Protein AF-A0AAD9KQ36-F1 (afdb_monomer)

Radius of gyration: 31.96 Å; Cα contacts (8 Å, |Δi|>4): 58; chains: 1; bounding box: 44×62×115 Å

Secondary structure (DSSP, 8-state):
-HHHHHH-STT-HHHHHHH-HHHHHHHTGGG--HHHHHHHS--S---HHHHHHHHHHHHHHHHHHHHHHHHHHHHHHHHGGG------------------------HHHHHHHHHHHHHHHHHHHHTT--TTS-HHHHHT-TTSS-HHHHHHHHHHHHHHHHHHHT-PPPPP--------

Sequence (180 aa):
MKKLVEGGDYFSDETMKHRDPLLYEQMVGQYLTEDEVAASIDKSDLTFSSILMSHIQMQYDNVLYNRQRDIEEGQMEESEDDDSDLDEDFGVAGRKPQTTEKEDLSEAERLMLRDEFLETMKLRFINGEDRDFNYSDVDNSVEYDPLDIRGHDEEEKYFDEDDTESTEPEPPCADVQMQD

Structure (mmCIF, N/CA/C/O backbone):
data_AF-A0AAD9KQ36-F1
#
_entry.id   AF-A0AAD9KQ36-F1
#
loop_
_atom_site.group_PDB
_atom_site.id
_atom_site.type_symbol
_atom_site.label_atom_id
_atom_site.label_alt_id
_atom_site.label_comp_id
_atom_site.label_asym_id
_atom_site.label_entity_id
_atom_site.label_seq_id
_atom_site.pdbx_PDB_ins_code
_atom_site.Cartn_x
_atom_site.Cartn_y
_atom_site.Cartn_z
_atom_site.occupancy
_atom_site.B_iso_or_equiv
_atom_site.auth_seq_id
_atom_site.auth_comp_id
_atom_site.auth_asym_id
_atom_site.auth_atom_id
_atom_site.pdbx_PDB_model_num
ATOM 1 N N . MET A 1 1 ? 7.534 -3.844 -11.689 1.00 85.38 1 MET A N 1
ATOM 2 C CA . MET A 1 1 ? 6.153 -3.955 -11.154 1.00 85.38 1 MET A CA 1
ATOM 3 C C . MET A 1 1 ? 5.457 -5.276 -11.497 1.00 85.38 1 MET A C 1
ATOM 5 O O . MET A 1 1 ? 5.110 -5.981 -10.566 1.00 85.38 1 MET A O 1
ATOM 9 N N . LYS A 1 2 ? 5.261 -5.654 -12.776 1.00 85.25 2 LYS A N 1
ATOM 10 C CA . LYS A 1 2 ? 4.474 -6.859 -13.155 1.00 85.25 2 LYS A CA 1
ATOM 11 C C . LYS A 1 2 ? 4.906 -8.147 -12.437 1.00 85.25 2 LYS A C 1
ATOM 13 O O . LYS A 1 2 ? 4.071 -8.797 -11.826 1.00 85.25 2 LYS A O 1
ATOM 18 N N . LYS A 1 3 ? 6.215 -8.422 -12.388 1.00 86.69 3 LYS A N 1
ATOM 19 C CA . LYS A 1 3 ? 6.782 -9.561 -11.640 1.00 86.69 3 LYS A CA 1
ATOM 20 C C . LYS A 1 3 ? 6.416 -9.563 -10.143 1.00 86.69 3 LYS A C 1
ATOM 22 O O . LYS A 1 3 ? 6.214 -10.622 -9.568 1.00 86.69 3 LYS A O 1
ATOM 27 N N . LEU A 1 4 ? 6.312 -8.387 -9.515 1.00 87.94 4 LEU A N 1
ATOM 28 C CA . LEU A 1 4 ? 5.932 -8.257 -8.100 1.00 87.94 4 LEU A CA 1
ATOM 29 C C . LEU A 1 4 ? 4.431 -8.491 -7.887 1.00 87.94 4 LEU A C 1
ATOM 31 O O . LEU A 1 4 ? 4.040 -9.037 -6.862 1.00 87.94 4 LEU A O 1
ATOM 35 N N . VAL A 1 5 ? 3.598 -8.104 -8.859 1.00 87.56 5 VAL A N 1
ATOM 36 C CA . VAL A 1 5 ? 2.155 -8.389 -8.839 1.00 87.56 5 VAL A CA 1
ATOM 37 C C . VAL A 1 5 ? 1.901 -9.884 -9.037 1.00 87.56 5 VAL A C 1
ATOM 39 O O . VAL A 1 5 ? 1.094 -10.460 -8.319 1.00 87.56 5 VAL A O 1
ATOM 42 N N . GLU A 1 6 ? 2.622 -10.526 -9.958 1.00 88.31 6 GLU A N 1
ATOM 43 C CA . GLU A 1 6 ? 2.542 -11.977 -10.182 1.00 88.31 6 GLU A CA 1
ATOM 44 C C . GLU A 1 6 ? 3.025 -12.787 -8.973 1.00 88.31 6 GLU A C 1
ATOM 46 O O . GLU A 1 6 ? 2.466 -13.842 -8.684 1.00 88.31 6 GLU A O 1
ATOM 51 N N . GLY A 1 7 ? 4.031 -12.283 -8.251 1.00 87.62 7 GLY A N 1
ATOM 52 C CA . GLY A 1 7 ? 4.516 -12.892 -7.013 1.00 87.62 7 GLY A CA 1
ATOM 53 C C . GLY A 1 7 ? 3.519 -12.825 -5.851 1.00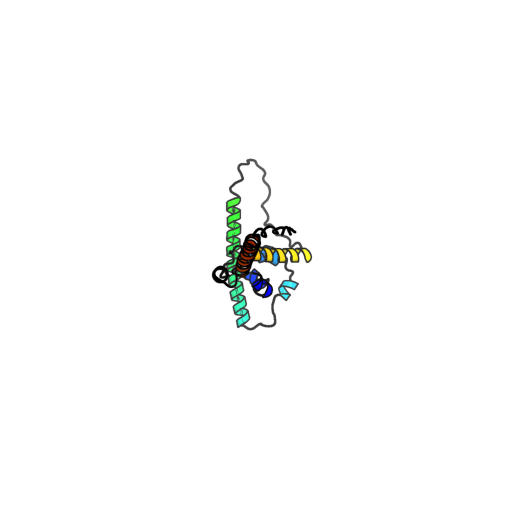 87.62 7 GLY A C 1
ATOM 54 O O . GLY A 1 7 ? 3.624 -13.633 -4.939 1.00 87.62 7 GLY A O 1
ATOM 55 N N . GLY A 1 8 ? 2.556 -11.897 -5.872 1.00 84.50 8 GLY A N 1
ATOM 56 C CA . GLY A 1 8 ? 1.461 -11.794 -4.895 1.00 84.50 8 GLY A CA 1
ATOM 57 C C . GLY A 1 8 ? 1.848 -11.314 -3.488 1.00 84.50 8 GLY A C 1
ATOM 58 O O . GLY A 1 8 ? 1.036 -10.671 -2.830 1.00 84.50 8 GLY A O 1
ATOM 59 N N . ASP A 1 9 ? 3.082 -11.548 -3.045 1.00 88.00 9 ASP A N 1
ATOM 60 C CA . ASP A 1 9 ? 3.507 -11.256 -1.670 1.00 88.00 9 ASP A CA 1
ATOM 61 C C . ASP A 1 9 ? 3.645 -9.750 -1.400 1.00 88.00 9 ASP A C 1
ATOM 63 O O . ASP A 1 9 ? 3.191 -9.248 -0.375 1.00 88.00 9 ASP A O 1
ATOM 67 N N . TYR A 1 10 ? 4.249 -9.010 -2.337 1.00 90.06 10 TYR A N 1
ATOM 68 C CA . TYR A 1 10 ? 4.657 -7.614 -2.129 1.00 90.06 10 TYR A CA 1
ATOM 69 C C . TYR A 1 10 ? 3.495 -6.619 -2.068 1.00 90.06 10 TYR A C 1
ATOM 71 O O . TYR A 1 10 ? 3.641 -5.588 -1.428 1.00 90.06 10 TYR A O 1
ATOM 79 N N . PHE A 1 11 ? 2.388 -6.892 -2.764 1.00 91.12 11 PHE A N 1
ATOM 80 C CA . PHE A 1 11 ? 1.182 -6.050 -2.776 1.00 91.12 11 PHE A CA 1
ATOM 81 C C . PHE A 1 11 ? 0.036 -6.693 -1.984 1.00 91.12 11 PHE A C 1
ATOM 83 O O . PHE A 1 11 ? -1.132 -6.396 -2.230 1.00 91.12 11 PHE A O 1
ATOM 90 N N . SER A 1 12 ? 0.358 -7.616 -1.076 1.00 91.38 12 SER A N 1
ATOM 91 C CA . SER A 1 12 ? -0.635 -8.199 -0.180 1.00 91.38 12 SER A CA 1
ATOM 92 C C . SER A 1 12 ? -1.137 -7.151 0.814 1.00 91.38 12 SER A C 1
ATOM 94 O O . SER A 1 12 ? -0.387 -6.256 1.213 1.00 91.38 12 SER A O 1
ATOM 96 N N . ASP A 1 13 ? -2.394 -7.282 1.238 1.00 89.25 13 ASP A N 1
ATOM 97 C CA . ASP A 1 13 ? -3.038 -6.351 2.176 1.00 89.25 13 ASP A CA 1
ATOM 98 C C . ASP A 1 13 ? -2.207 -6.156 3.457 1.00 89.25 13 ASP A C 1
ATOM 100 O O . ASP A 1 13 ? -1.961 -5.032 3.886 1.00 89.25 13 ASP A O 1
ATOM 104 N N . GLU A 1 14 ? -1.668 -7.250 4.005 1.00 89.56 14 GLU A N 1
ATOM 105 C CA . GLU A 1 14 ? -0.827 -7.233 5.204 1.00 89.56 14 GLU A CA 1
ATOM 106 C C . GLU A 1 14 ? 0.479 -6.453 4.990 1.00 89.56 14 GLU A C 1
ATOM 108 O O . GLU A 1 14 ? 0.830 -5.592 5.797 1.00 89.56 14 GLU A O 1
ATOM 113 N N . THR A 1 15 ? 1.179 -6.677 3.872 1.00 91.44 15 THR A N 1
ATOM 114 C CA . THR A 1 15 ? 2.407 -5.919 3.576 1.00 91.44 15 THR A CA 1
ATOM 115 C C . THR A 1 15 ? 2.138 -4.435 3.348 1.00 91.44 15 THR A C 1
ATOM 117 O O . THR A 1 15 ? 2.899 -3.602 3.837 1.00 91.44 15 THR A O 1
ATOM 120 N N . MET A 1 16 ? 1.052 -4.083 2.653 1.00 92.38 16 MET A N 1
ATOM 121 C CA . MET A 1 16 ? 0.684 -2.686 2.407 1.00 92.38 16 MET A CA 1
ATOM 122 C C . MET A 1 16 ? 0.277 -1.975 3.698 1.00 92.38 16 MET A C 1
ATOM 124 O O . MET A 1 16 ? 0.670 -0.828 3.907 1.00 92.38 16 MET A O 1
ATOM 128 N N . LYS A 1 17 ? -0.428 -2.671 4.597 1.00 92.50 17 LYS A N 1
ATOM 129 C CA . LYS A 1 17 ? -0.780 -2.169 5.928 1.00 92.50 17 LYS A CA 1
ATOM 130 C C . LYS A 1 17 ? 0.448 -1.780 6.750 1.00 92.50 17 LYS A C 1
ATOM 132 O O . LYS A 1 17 ? 0.427 -0.747 7.406 1.00 92.50 17 LYS A O 1
ATOM 137 N N . HIS A 1 18 ? 1.514 -2.578 6.722 1.00 91.44 18 HIS A N 1
ATOM 138 C CA . HIS A 1 18 ? 2.745 -2.254 7.455 1.00 91.44 18 HIS A CA 1
ATOM 139 C C . HIS A 1 18 ? 3.491 -1.046 6.871 1.00 91.44 18 HIS A C 1
ATOM 141 O O . HIS A 1 18 ? 4.157 -0.322 7.610 1.00 91.44 18 HIS A O 1
ATOM 147 N N . ARG A 1 19 ? 3.376 -0.811 5.558 1.00 91.38 19 ARG A N 1
ATOM 148 C CA . ARG A 1 19 ? 4.029 0.326 4.891 1.00 91.38 19 ARG A CA 1
ATOM 149 C C . ARG A 1 19 ? 3.328 1.647 5.123 1.00 91.38 19 ARG A C 1
ATOM 151 O O . ARG A 1 19 ? 3.997 2.658 5.330 1.00 91.38 19 ARG A O 1
ATOM 158 N N . ASP A 1 20 ? 2.001 1.641 5.078 1.00 93.25 20 ASP A N 1
ATOM 159 C CA . ASP A 1 20 ? 1.206 2.821 5.398 1.00 93.25 20 ASP A CA 1
ATOM 160 C C . ASP A 1 20 ? 0.040 2.481 6.340 1.00 93.25 20 ASP A C 1
ATOM 162 O O . ASP A 1 20 ? -1.102 2.307 5.898 1.00 93.25 20 ASP A O 1
ATOM 166 N N . PRO A 1 21 ? 0.324 2.386 7.654 1.00 94.56 21 PRO A N 1
ATOM 167 C CA . PRO A 1 21 ? -0.687 2.060 8.651 1.00 94.56 21 PRO A CA 1
ATOM 168 C C . PRO A 1 21 ? -1.817 3.090 8.734 1.00 94.56 21 PRO A C 1
ATOM 170 O O . PRO A 1 21 ? -2.960 2.711 8.989 1.00 94.56 21 PRO A O 1
ATOM 173 N N . LEU A 1 22 ? -1.522 4.383 8.545 1.00 94.69 22 LEU A N 1
ATOM 174 C CA . LEU A 1 22 ? -2.532 5.443 8.620 1.00 94.69 22 LEU A CA 1
ATOM 175 C C . LEU A 1 22 ? -3.522 5.353 7.464 1.00 94.69 22 LEU A C 1
ATOM 177 O O . LEU A 1 22 ? -4.732 5.336 7.687 1.00 94.69 22 LEU A O 1
ATOM 181 N N . LEU A 1 23 ? -2.999 5.241 6.245 1.00 94.00 23 LEU A N 1
ATOM 182 C CA . LEU A 1 23 ? -3.817 5.135 5.045 1.00 94.00 23 LEU A CA 1
ATOM 183 C C . LEU A 1 23 ? -4.693 3.874 5.075 1.00 94.00 23 LEU A C 1
ATOM 185 O O . LEU A 1 23 ? -5.864 3.915 4.693 1.00 94.00 23 LEU A O 1
ATOM 189 N N . TYR A 1 24 ? -4.139 2.762 5.575 1.00 94.50 24 TYR A N 1
ATOM 190 C CA . TYR A 1 24 ? -4.896 1.530 5.785 1.00 94.50 24 TYR A CA 1
ATOM 191 C C . TYR A 1 24 ? -6.064 1.741 6.745 1.00 94.50 24 TYR A C 1
ATOM 193 O O . TYR A 1 24 ? -7.179 1.317 6.454 1.00 94.50 24 TYR A O 1
ATOM 201 N N . GLU A 1 25 ? -5.840 2.397 7.884 1.00 93.06 25 GLU A N 1
ATOM 202 C CA . GLU A 1 25 ? -6.906 2.647 8.854 1.00 93.06 25 GLU A CA 1
ATOM 203 C C . GLU A 1 25 ? -8.026 3.505 8.251 1.00 93.06 25 GLU A C 1
ATOM 205 O O . GLU A 1 25 ? -9.200 3.173 8.406 1.00 93.06 25 GLU A O 1
ATOM 210 N N . GLN A 1 26 ? -7.672 4.564 7.515 1.00 92.00 26 GLN A N 1
ATOM 211 C CA . GLN A 1 26 ? -8.621 5.500 6.904 1.00 92.00 26 GLN A CA 1
ATOM 212 C C . GLN A 1 26 ? -9.499 4.857 5.818 1.00 92.00 26 GLN A C 1
ATOM 214 O O . GLN A 1 26 ? -10.702 5.114 5.784 1.00 92.00 26 GLN A O 1
ATOM 219 N N . MET A 1 27 ? -8.931 4.024 4.938 1.00 91.25 27 MET A N 1
ATOM 220 C CA . MET A 1 27 ? -9.686 3.424 3.824 1.00 91.25 27 MET A CA 1
ATOM 221 C C . MET A 1 27 ? -10.236 2.031 4.123 1.00 91.25 27 MET A C 1
ATOM 223 O O . MET A 1 27 ? -11.267 1.651 3.576 1.00 91.25 27 MET A O 1
ATOM 227 N N . VAL A 1 28 ? -9.576 1.253 4.979 1.00 91.69 28 VAL A N 1
ATOM 228 C CA . VAL A 1 28 ? -9.911 -0.159 5.207 1.00 91.69 28 VAL A CA 1
ATOM 229 C C . VAL A 1 28 ? -10.271 -0.411 6.670 1.00 91.69 28 VAL A C 1
ATOM 231 O O . VAL A 1 28 ? -11.361 -0.912 6.946 1.00 91.69 28 VAL A O 1
ATOM 234 N N . GLY A 1 29 ? -9.397 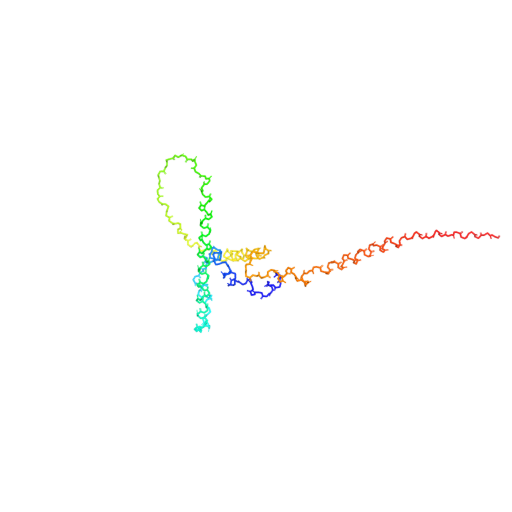-0.041 7.609 1.00 88.62 29 GLY A N 1
ATOM 235 C CA . GLY A 1 29 ? -9.502 -0.385 9.033 1.00 88.62 29 GLY A CA 1
ATOM 236 C C . GLY A 1 29 ? -10.811 0.046 9.698 1.00 88.62 29 GLY A C 1
ATOM 237 O O . GLY A 1 29 ? -11.433 -0.757 10.397 1.00 88.62 29 GLY A O 1
ATOM 238 N N . GLN A 1 30 ? -11.296 1.256 9.406 1.00 87.44 30 GLN A N 1
ATOM 239 C CA . GLN A 1 30 ? -12.546 1.787 9.970 1.00 87.44 30 GLN A CA 1
ATOM 240 C C . GLN A 1 30 ? -13.799 0.982 9.590 1.00 87.44 30 GLN A C 1
ATOM 242 O O . GLN A 1 30 ? -14.779 0.990 10.339 1.00 87.44 30 GLN A O 1
ATOM 247 N N . TYR A 1 31 ? -13.759 0.263 8.466 1.00 87.50 31 TYR A N 1
ATOM 248 C CA . TYR A 1 31 ? -14.904 -0.456 7.897 1.00 87.50 31 TYR A CA 1
ATOM 249 C C . TYR A 1 31 ? -14.816 -1.979 8.069 1.00 87.50 31 TYR A C 1
ATOM 251 O O . TYR A 1 31 ? -15.654 -2.720 7.541 1.00 87.50 31 TYR A O 1
ATOM 259 N N . LEU A 1 32 ? -13.810 -2.475 8.798 1.00 84.50 32 LEU A N 1
ATOM 260 C CA . LEU A 1 32 ? -13.713 -3.894 9.126 1.00 84.50 32 LEU A CA 1
ATOM 261 C C . LEU A 1 32 ? -14.766 -4.289 10.166 1.00 84.50 32 LEU A C 1
ATOM 263 O O . LEU A 1 32 ? -14.913 -3.665 11.219 1.00 84.50 32 LEU A O 1
ATOM 267 N N . THR A 1 33 ? -15.460 -5.390 9.888 1.00 85.06 33 THR A N 1
ATOM 268 C CA . THR A 1 33 ? -16.366 -6.013 10.859 1.00 85.06 33 THR A CA 1
ATOM 269 C C . THR A 1 33 ? -15.578 -6.811 11.898 1.00 85.06 33 THR A C 1
ATOM 271 O O . THR A 1 33 ? -14.490 -7.318 11.620 1.00 85.06 33 THR A O 1
ATOM 274 N N . GLU A 1 34 ? -16.129 -6.967 13.105 1.00 81.69 34 GLU A N 1
ATOM 275 C CA . GLU A 1 34 ? -15.476 -7.730 14.184 1.00 81.69 34 GLU A CA 1
ATOM 276 C C . GLU A 1 34 ? -15.169 -9.183 13.775 1.00 81.69 34 GLU A C 1
ATOM 278 O O . GLU A 1 34 ? -14.132 -9.728 14.158 1.00 81.69 34 GLU A O 1
ATOM 283 N N . ASP A 1 35 ? -16.027 -9.784 12.945 1.00 82.00 35 ASP A N 1
ATOM 284 C CA . ASP A 1 35 ? -15.835 -11.133 12.408 1.00 82.00 35 ASP A CA 1
ATOM 285 C C . ASP A 1 35 ? -14.624 -11.217 11.463 1.00 82.00 35 ASP A C 1
ATOM 287 O O . ASP A 1 35 ? -13.850 -12.175 11.533 1.00 82.00 35 ASP A O 1
ATOM 291 N N . GLU A 1 36 ? -14.407 -10.207 10.614 1.00 82.69 36 GLU A N 1
ATOM 292 C CA . GLU A 1 36 ? -13.240 -10.141 9.722 1.00 82.69 36 GLU A CA 1
ATOM 293 C C . GLU A 1 36 ? -11.939 -9.928 10.498 1.00 82.69 36 GLU A C 1
ATOM 295 O O . GLU A 1 36 ? -10.937 -10.585 10.213 1.00 82.69 36 GLU A O 1
ATOM 300 N N . VAL A 1 37 ? -11.959 -9.072 11.524 1.00 82.38 37 VAL A N 1
ATOM 301 C CA . VAL A 1 37 ? -10.806 -8.868 12.417 1.00 82.38 37 VAL A CA 1
ATOM 302 C C . VAL A 1 37 ? -10.472 -10.159 13.170 1.00 82.38 37 VAL A C 1
ATOM 304 O O . VAL A 1 37 ? -9.309 -10.519 13.336 1.00 82.38 37 VAL A O 1
ATOM 307 N N . ALA A 1 38 ? -11.482 -10.905 13.619 1.00 79.88 38 ALA A N 1
ATOM 308 C CA . ALA A 1 38 ? -11.264 -12.182 14.291 1.00 79.88 38 ALA A CA 1
ATOM 309 C C . ALA A 1 38 ? -10.740 -13.275 13.343 1.00 79.88 38 ALA A C 1
ATOM 311 O O . ALA A 1 38 ? -10.049 -14.195 13.800 1.00 79.88 38 ALA A O 1
ATOM 312 N N . ALA A 1 39 ? -11.078 -13.192 12.053 1.00 80.81 39 ALA A N 1
ATOM 313 C CA . ALA A 1 39 ? -10.594 -14.089 11.011 1.00 80.81 39 ALA A CA 1
ATOM 314 C C . ALA A 1 39 ? -9.150 -13.783 10.582 1.00 80.81 39 ALA A C 1
ATOM 316 O O . ALA A 1 39 ? -8.446 -14.706 10.178 1.00 80.81 39 ALA A O 1
ATOM 317 N N . SER A 1 40 ? -8.689 -12.534 10.710 1.00 75.12 40 SER A N 1
ATOM 318 C CA . SER A 1 40 ? -7.319 -12.151 10.345 1.00 75.12 40 SER A CA 1
ATOM 319 C C . SER A 1 40 ? -6.256 -12.670 11.320 1.00 75.12 40 SER A C 1
ATOM 321 O O . SER A 1 40 ? -5.074 -12.676 10.997 1.00 75.12 40 SER A O 1
ATOM 323 N N . ILE A 1 41 ? -6.644 -13.086 12.529 1.00 77.50 41 ILE A N 1
ATOM 324 C CA . ILE A 1 41 ? -5.710 -13.626 13.521 1.00 77.50 41 ILE A CA 1
ATOM 325 C C . ILE A 1 41 ? -5.443 -15.098 13.207 1.00 77.50 41 ILE A C 1
ATOM 327 O O . ILE A 1 41 ? -6.307 -15.955 13.427 1.00 77.50 41 ILE A O 1
ATOM 331 N N . ASP A 1 42 ? -4.221 -15.409 12.774 1.00 77.12 42 ASP A N 1
ATOM 332 C CA . ASP A 1 42 ? -3.774 -16.791 12.632 1.00 77.12 42 ASP A CA 1
ATOM 333 C C . ASP A 1 42 ? -3.601 -17.445 14.013 1.00 77.12 42 ASP A C 1
ATOM 335 O O . ASP A 1 42 ? -2.663 -17.187 14.766 1.00 77.12 42 ASP A O 1
ATOM 339 N N . LYS A 1 43 ? -4.552 -18.312 14.368 1.00 79.38 43 LYS A N 1
ATOM 340 C CA . LYS A 1 43 ? -4.562 -19.048 15.643 1.00 79.38 43 LYS A CA 1
ATOM 341 C C . LYS A 1 43 ? -3.669 -20.292 15.611 1.00 79.38 43 LYS A C 1
ATOM 343 O O . LYS A 1 43 ? -3.615 -21.009 16.612 1.00 79.38 43 LYS A O 1
ATOM 348 N N . SER A 1 44 ? -3.029 -20.596 14.480 1.00 80.69 44 SER A N 1
ATOM 349 C CA . SER A 1 44 ? -2.243 -21.816 14.302 1.00 80.69 44 SER A CA 1
ATOM 350 C C . SER A 1 44 ? -0.800 -21.686 14.805 1.00 80.69 44 SER A C 1
ATOM 352 O O . SER A 1 44 ? -0.292 -22.638 15.403 1.00 80.69 44 SER A O 1
ATOM 354 N N . ASP A 1 45 ? -0.178 -20.508 14.679 1.00 79.38 45 ASP A N 1
ATOM 355 C CA . ASP A 1 45 ? 1.193 -20.244 15.139 1.00 79.38 45 ASP A CA 1
ATOM 356 C C . ASP A 1 45 ? 1.246 -19.310 16.360 1.00 79.38 45 ASP A C 1
ATOM 358 O O . ASP A 1 45 ? 1.679 -18.160 16.312 1.00 79.38 45 ASP A O 1
ATOM 362 N N . LEU A 1 46 ? 0.827 -19.843 17.509 1.00 83.25 46 LEU A N 1
ATOM 363 C CA . LEU A 1 46 ? 0.883 -19.153 18.805 1.00 83.25 46 LEU A CA 1
ATOM 364 C C . LEU A 1 46 ? 2.224 -19.357 19.530 1.00 83.25 46 LEU A C 1
ATOM 366 O O . LEU A 1 46 ? 2.288 -19.343 20.765 1.00 83.25 46 LEU A O 1
ATOM 370 N N . THR A 1 47 ? 3.311 -19.603 18.795 1.00 93.06 47 THR A N 1
ATOM 371 C CA . THR A 1 47 ? 4.632 -19.718 19.415 1.00 93.06 47 THR A CA 1
ATOM 372 C C . THR A 1 47 ? 5.038 -18.387 20.048 1.00 93.06 47 THR A C 1
ATOM 374 O O . THR A 1 47 ? 4.753 -17.310 19.529 1.00 93.06 47 THR A O 1
ATOM 377 N N . PHE A 1 48 ? 5.741 -18.435 21.185 1.00 93.06 48 PHE A N 1
ATOM 378 C CA . PHE A 1 48 ? 6.173 -17.212 21.875 1.00 93.06 48 PHE A CA 1
ATOM 379 C C . PHE A 1 48 ? 7.022 -16.301 20.974 1.00 93.06 48 PHE A C 1
ATOM 381 O O . PHE A 1 48 ? 6.910 -15.082 21.049 1.00 93.06 48 PHE A O 1
ATOM 388 N N . SER A 1 49 ? 7.839 -16.897 20.097 1.00 94.69 49 SER A N 1
ATOM 389 C CA . SER A 1 49 ? 8.627 -16.156 19.109 1.00 94.69 49 SER A CA 1
ATOM 390 C C . SER A 1 49 ? 7.743 -15.420 18.100 1.00 94.69 49 SER A C 1
ATOM 392 O O . SER A 1 49 ? 8.012 -14.255 17.826 1.00 94.69 49 SER A O 1
ATOM 394 N N . SER A 1 50 ? 6.702 -16.077 17.574 1.00 90.38 50 SER A N 1
ATOM 395 C CA . SER A 1 50 ? 5.740 -15.464 16.650 1.00 90.38 50 SER A CA 1
ATOM 396 C C . SER A 1 50 ? 4.996 -14.306 17.321 1.00 90.38 50 SER A C 1
ATOM 398 O O . SER A 1 50 ? 5.006 -13.185 16.817 1.00 90.38 50 SER A O 1
ATOM 400 N N . ILE A 1 51 ? 4.483 -14.522 18.539 1.00 91.38 51 ILE A N 1
ATOM 401 C CA . ILE A 1 51 ? 3.805 -13.481 19.329 1.00 91.38 51 ILE A CA 1
ATOM 402 C C . ILE A 1 51 ? 4.730 -12.284 19.578 1.00 91.38 51 ILE A C 1
ATOM 404 O O . ILE A 1 51 ? 4.306 -11.137 19.451 1.00 91.38 51 ILE A O 1
ATOM 408 N N . LEU A 1 52 ? 5.996 -12.530 19.928 1.00 94.56 52 LEU A N 1
ATOM 409 C CA . LEU A 1 52 ? 6.964 -11.459 20.154 1.00 94.56 52 LEU A CA 1
ATOM 410 C C . LEU A 1 52 ? 7.258 -10.684 18.866 1.00 94.56 52 LEU A C 1
ATOM 412 O O . LEU A 1 52 ? 7.294 -9.457 18.903 1.00 94.56 52 LEU A O 1
ATOM 416 N N . MET A 1 53 ? 7.448 -11.379 17.743 1.00 92.19 53 MET A N 1
ATOM 417 C CA . MET A 1 53 ? 7.711 -10.733 16.458 1.00 92.19 53 MET A CA 1
ATOM 418 C C . MET A 1 53 ? 6.514 -9.888 16.011 1.00 92.19 53 MET A C 1
ATOM 420 O O . MET A 1 53 ? 6.685 -8.720 15.677 1.00 92.19 53 MET A O 1
ATOM 424 N N . SER A 1 54 ? 5.300 -10.437 16.118 1.00 89.94 54 SER A N 1
ATOM 425 C CA . SER A 1 54 ? 4.049 -9.720 15.858 1.00 89.94 54 SER A CA 1
ATOM 426 C C . SER A 1 54 ? 3.899 -8.497 16.764 1.00 89.94 54 SER A C 1
ATOM 428 O O . SER A 1 54 ? 3.555 -7.418 16.292 1.00 89.94 54 SER A O 1
ATOM 430 N N . HIS A 1 55 ? 4.230 -8.613 18.054 1.00 93.50 55 HIS A N 1
ATOM 431 C CA . HIS A 1 55 ? 4.185 -7.473 18.965 1.00 93.50 55 HIS A C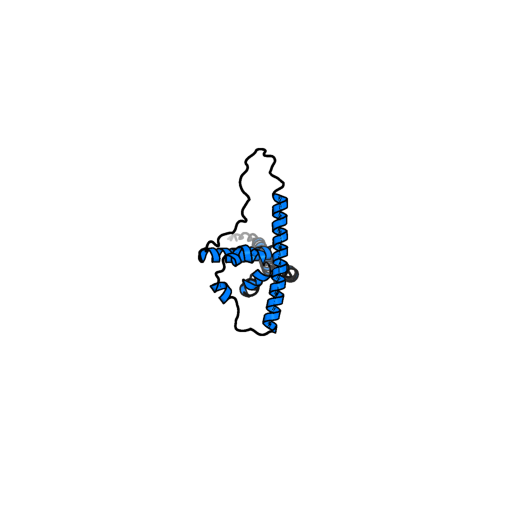A 1
ATOM 432 C C . HIS A 1 55 ? 5.177 -6.376 18.567 1.00 93.50 55 HIS A C 1
ATOM 434 O O . HIS A 1 55 ? 4.822 -5.203 18.593 1.00 93.50 55 HIS A O 1
ATOM 440 N N . ILE A 1 56 ? 6.406 -6.739 18.194 1.00 95.00 56 ILE A N 1
ATOM 441 C CA . ILE A 1 56 ? 7.414 -5.778 17.728 1.00 95.00 56 ILE A CA 1
ATOM 442 C C . ILE A 1 56 ? 6.933 -5.077 16.454 1.00 95.00 56 ILE A C 1
ATOM 444 O O . ILE A 1 56 ? 7.019 -3.851 16.380 1.00 95.00 56 ILE A O 1
ATOM 448 N N . GLN A 1 57 ? 6.381 -5.830 15.500 1.00 91.69 57 GLN A N 1
ATOM 449 C CA . GLN A 1 57 ? 5.806 -5.270 14.279 1.00 91.69 57 GLN A CA 1
ATOM 450 C C . GLN A 1 57 ? 4.667 -4.298 14.603 1.00 91.69 57 GLN A C 1
ATOM 452 O O . GLN A 1 57 ? 4.697 -3.145 14.191 1.00 91.69 57 GLN A O 1
ATOM 457 N N . MET A 1 58 ? 3.728 -4.712 15.453 1.00 91.38 58 MET A N 1
ATOM 458 C CA . MET A 1 58 ? 2.619 -3.873 15.897 1.00 91.38 58 MET A CA 1
ATOM 459 C C . MET A 1 58 ? 3.107 -2.583 16.576 1.00 91.38 58 MET A C 1
ATOM 461 O O . MET A 1 58 ? 2.520 -1.524 16.371 1.00 91.38 58 MET A O 1
ATOM 465 N N . GLN A 1 59 ? 4.172 -2.631 17.384 1.00 94.44 59 GLN A N 1
ATOM 466 C CA . GLN A 1 59 ? 4.763 -1.427 17.986 1.00 94.44 59 GLN A CA 1
ATOM 467 C C . GLN A 1 59 ? 5.337 -0.486 16.922 1.00 94.44 59 GLN A C 1
ATOM 469 O O . GLN A 1 59 ? 5.127 0.723 17.007 1.00 94.44 59 GLN A O 1
ATOM 474 N N . TYR A 1 60 ? 6.039 -1.030 15.925 1.00 93.50 60 TYR A N 1
ATOM 475 C CA . TYR A 1 60 ? 6.568 -0.251 14.809 1.00 93.50 60 TYR A CA 1
ATOM 476 C C . TYR A 1 60 ? 5.444 0.450 14.038 1.00 93.50 60 TYR A C 1
ATOM 478 O O . TYR A 1 60 ? 5.485 1.671 13.878 1.00 93.50 60 TYR A O 1
ATOM 486 N N . ASP A 1 61 ? 4.405 -0.299 13.665 1.00 93.50 61 ASP A N 1
ATOM 487 C CA . ASP A 1 61 ? 3.251 0.227 12.935 1.00 93.50 61 ASP A CA 1
ATOM 488 C C . ASP A 1 61 ? 2.544 1.329 13.730 1.00 93.50 61 ASP A C 1
ATOM 490 O O . ASP A 1 61 ? 2.199 2.366 13.178 1.00 93.50 61 ASP A O 1
ATOM 494 N N . ASN A 1 62 ? 2.374 1.154 15.047 1.00 94.19 62 ASN A N 1
ATOM 495 C CA . ASN A 1 62 ? 1.754 2.166 15.906 1.00 94.19 62 ASN A CA 1
ATOM 496 C C . ASN A 1 62 ? 2.565 3.467 15.957 1.00 94.19 62 ASN A C 1
ATOM 498 O O . ASN A 1 62 ? 1.995 4.559 15.958 1.00 94.19 62 ASN A O 1
ATOM 502 N N . VAL A 1 63 ? 3.894 3.382 16.034 1.00 96.19 63 VAL A N 1
ATOM 503 C CA . VAL A 1 63 ? 4.751 4.577 16.023 1.00 96.19 63 VAL A CA 1
ATOM 504 C C . VAL A 1 63 ? 4.663 5.282 14.672 1.00 96.19 63 VAL A C 1
ATOM 506 O O . VAL A 1 63 ? 4.550 6.509 14.635 1.00 96.19 63 VAL A O 1
ATOM 509 N N . LEU A 1 64 ? 4.688 4.521 13.576 1.00 94.25 64 LEU A N 1
ATOM 510 C CA . LEU A 1 64 ? 4.550 5.058 12.226 1.00 94.25 64 LEU A CA 1
ATOM 511 C C . LEU A 1 64 ? 3.182 5.724 12.028 1.00 94.25 64 LEU A C 1
ATOM 513 O O . LEU A 1 64 ? 3.144 6.882 11.623 1.00 94.25 64 LEU A O 1
ATOM 517 N N . TYR A 1 65 ? 2.102 5.049 12.423 1.00 95.38 65 TYR A N 1
ATOM 518 C CA . TYR A 1 65 ? 0.730 5.554 12.397 1.00 95.38 65 TYR A CA 1
ATOM 519 C C . TYR A 1 65 ? 0.606 6.911 13.093 1.00 95.38 65 TYR A C 1
ATOM 521 O O . TYR A 1 65 ? 0.151 7.883 12.496 1.00 95.38 65 TYR A O 1
ATOM 529 N N . ASN A 1 66 ? 1.055 7.000 14.352 1.00 95.44 66 ASN A N 1
ATOM 530 C CA . ASN A 1 66 ? 0.956 8.245 15.115 1.00 95.44 66 ASN A CA 1
ATOM 531 C C . ASN A 1 66 ? 1.760 9.363 14.448 1.00 95.44 66 ASN A C 1
ATOM 533 O O . ASN A 1 66 ? 1.262 10.471 14.308 1.00 95.44 66 ASN A O 1
ATOM 537 N N . ARG A 1 67 ? 2.969 9.060 13.964 1.00 94.81 67 ARG A N 1
ATOM 538 C CA . ARG A 1 67 ? 3.794 10.042 13.257 1.00 94.81 67 ARG A CA 1
ATOM 539 C C . ARG A 1 67 ? 3.125 10.554 11.981 1.00 94.81 67 ARG A C 1
ATOM 541 O O . ARG A 1 67 ? 3.218 11.742 11.700 1.00 94.81 67 ARG A O 1
ATOM 548 N N . GLN A 1 68 ? 2.538 9.668 11.181 1.00 93.25 68 GLN A N 1
ATOM 549 C CA . GLN A 1 68 ? 1.842 10.057 9.954 1.00 93.25 68 GLN A CA 1
ATOM 550 C C . GLN A 1 68 ? 0.633 10.936 10.282 1.00 93.25 68 GLN A C 1
ATOM 552 O O . GLN A 1 68 ? 0.458 11.970 9.646 1.00 93.25 68 GLN A O 1
ATOM 557 N N . ARG A 1 69 ? -0.135 10.567 11.317 1.00 94.00 69 ARG A N 1
ATOM 558 C CA . ARG A 1 69 ? -1.312 11.323 11.753 1.00 94.00 69 ARG A CA 1
ATOM 559 C C . ARG A 1 69 ? -0.932 12.730 12.209 1.00 94.00 69 ARG A C 1
ATOM 561 O O . ARG A 1 69 ? -1.543 13.688 11.763 1.00 94.00 69 ARG A O 1
ATOM 568 N N . ASP A 1 70 ? 0.120 12.861 13.018 1.00 93.94 70 ASP A N 1
ATOM 569 C CA . ASP A 1 70 ? 0.597 14.165 13.493 1.00 93.94 70 ASP A CA 1
ATOM 570 C C . ASP A 1 70 ? 1.050 15.075 12.325 1.00 93.94 70 ASP A C 1
ATOM 572 O O . ASP A 1 70 ? 0.895 16.293 12.382 1.00 93.94 70 ASP A O 1
ATOM 576 N N . ILE A 1 71 ? 1.613 14.498 11.252 1.00 91.94 71 ILE A N 1
ATOM 577 C CA . ILE A 1 71 ? 1.998 15.243 10.040 1.00 91.94 71 ILE A CA 1
ATOM 578 C C . ILE A 1 71 ? 0.760 15.715 9.270 1.00 91.94 71 ILE A C 1
ATOM 580 O O . ILE A 1 71 ? 0.737 16.857 8.820 1.00 91.94 71 ILE A O 1
ATOM 584 N N . GLU A 1 72 ? -0.237 14.848 9.091 1.00 90.69 72 GLU A N 1
ATOM 585 C CA . GLU A 1 72 ? -1.489 15.186 8.405 1.00 90.69 72 GLU A CA 1
ATOM 586 C C . GLU A 1 72 ? -2.262 16.278 9.162 1.00 90.69 72 GLU A C 1
ATOM 588 O O . GLU A 1 72 ? -2.652 17.277 8.560 1.00 90.69 72 GLU A O 1
ATOM 593 N N . GLU A 1 73 ? -2.400 16.144 10.485 1.00 90.50 73 GLU A N 1
ATOM 594 C CA . GLU A 1 73 ? -3.039 17.149 11.345 1.00 90.50 73 GLU A CA 1
ATOM 595 C C . GLU A 1 73 ? -2.311 18.502 11.265 1.00 90.50 73 GLU A C 1
ATOM 597 O O . GLU A 1 73 ? -2.950 19.535 11.066 1.00 90.50 73 GLU A O 1
ATOM 602 N N . GLY A 1 74 ? -0.973 18.509 11.313 1.00 86.88 74 GLY A N 1
ATOM 603 C CA . GLY A 1 74 ? -0.189 19.742 11.179 1.00 86.88 74 GLY A CA 1
ATOM 604 C C . GLY A 1 74 ? -0.319 20.420 9.808 1.00 86.88 74 GLY A C 1
ATOM 605 O O . GLY A 1 74 ? -0.303 21.646 9.728 1.00 86.88 74 GLY A O 1
ATOM 606 N N . GLN A 1 75 ? -0.480 19.650 8.726 1.00 82.38 75 GLN A N 1
ATOM 607 C CA . GLN A 1 75 ? -0.725 20.208 7.388 1.00 82.38 75 GLN A CA 1
ATOM 608 C C . GLN A 1 75 ? -2.112 20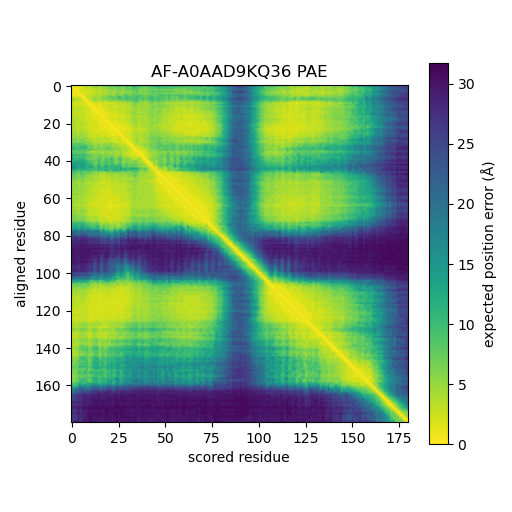.847 7.269 1.00 82.38 75 GLN A C 1
ATOM 610 O O . GLN A 1 75 ? -2.255 21.857 6.580 1.00 82.38 75 GLN A O 1
ATOM 615 N N . MET A 1 76 ? -3.126 20.284 7.934 1.00 71.44 76 MET A N 1
ATOM 616 C CA . MET A 1 76 ? -4.463 20.882 7.972 1.00 71.44 76 MET A CA 1
ATOM 617 C C . MET A 1 76 ? -4.442 22.214 8.723 1.00 71.44 76 MET A C 1
ATOM 619 O O . MET A 1 76 ? -4.933 23.207 8.189 1.00 71.44 76 MET A O 1
ATOM 623 N N . GLU A 1 77 ? -3.811 22.265 9.900 1.00 71.06 77 GLU A N 1
ATOM 624 C CA . GLU A 1 77 ? -3.714 23.490 10.708 1.00 71.06 77 GLU A CA 1
ATOM 625 C C . GLU A 1 77 ? -3.028 24.647 9.955 1.00 71.06 77 GLU A C 1
ATOM 627 O O . GLU A 1 77 ? -3.504 25.777 10.020 1.00 71.06 77 GLU A O 1
ATOM 632 N N . GLU A 1 78 ? -1.964 24.388 9.183 1.00 64.06 78 GLU A N 1
ATOM 633 C CA . GLU A 1 78 ? -1.294 25.428 8.375 1.00 64.06 78 GLU A CA 1
ATOM 634 C C . GLU A 1 78 ? -2.127 25.913 7.172 1.00 64.06 78 GLU A C 1
ATOM 636 O O . GLU A 1 78 ? -1.887 27.005 6.658 1.00 64.06 78 GLU A O 1
ATOM 641 N N . SER A 1 79 ? -3.103 25.126 6.710 1.00 57.31 79 SER A N 1
ATOM 642 C CA . SER A 1 79 ? -3.977 25.484 5.581 1.00 57.31 79 SER A CA 1
ATOM 643 C C . SER A 1 79 ? -5.236 26.264 5.982 1.00 57.31 79 SER A C 1
ATOM 645 O O . SER A 1 79 ? -5.853 26.900 5.131 1.00 57.31 79 SER A O 1
ATOM 647 N N . GLU A 1 80 ? -5.612 26.240 7.265 1.00 54.25 80 GLU A N 1
ATOM 648 C CA . GLU A 1 80 ? -6.784 26.951 7.801 1.00 54.25 80 GLU A CA 1
ATOM 649 C C . GLU A 1 80 ? -6.505 28.437 8.125 1.00 54.25 80 GLU A C 1
ATOM 651 O O . GLU A 1 80 ? -7.435 29.178 8.438 1.00 5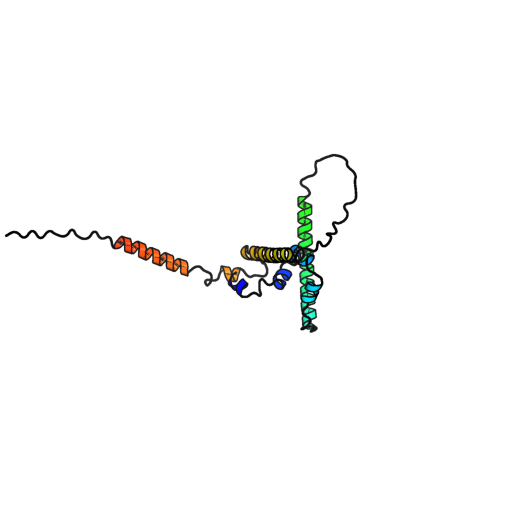4.25 80 GLU A O 1
ATOM 656 N N . ASP A 1 81 ? -5.254 28.899 8.006 1.00 54.88 81 ASP A N 1
ATOM 657 C CA . ASP A 1 81 ? -4.821 30.267 8.354 1.00 54.88 81 ASP A CA 1
ATOM 658 C C . ASP A 1 81 ? -4.929 31.281 7.178 1.00 54.88 81 ASP A C 1
ATOM 660 O O . ASP A 1 81 ? -4.462 32.415 7.291 1.00 54.88 81 ASP A O 1
ATOM 664 N N . ASP A 1 82 ? -5.545 30.899 6.045 1.00 55.66 82 ASP A N 1
ATOM 665 C CA . ASP A 1 82 ? -5.682 31.736 4.826 1.00 55.66 82 ASP A CA 1
ATOM 666 C C . ASP A 1 82 ? -7.125 32.203 4.521 1.00 55.66 82 ASP A C 1
ATOM 668 O O . ASP A 1 82 ? -7.378 32.761 3.457 1.00 55.66 82 ASP A O 1
ATOM 672 N N . ASP A 1 83 ? -8.097 32.022 5.427 1.00 59.59 83 ASP A N 1
ATOM 673 C CA . ASP A 1 83 ? -9.467 32.519 5.188 1.00 59.59 83 ASP A CA 1
ATOM 674 C C . ASP A 1 83 ? -10.278 32.764 6.482 1.00 59.59 83 ASP A C 1
ATOM 676 O O . ASP A 1 83 ? -11.177 32.001 6.837 1.00 59.59 83 ASP A O 1
ATOM 680 N N . SER A 1 84 ? -10.026 33.878 7.188 1.00 51.12 84 SER A N 1
ATOM 681 C CA . SER A 1 84 ? -11.060 34.503 8.040 1.00 51.12 84 SER A CA 1
ATOM 682 C C . SER A 1 84 ? -10.793 35.981 8.382 1.00 51.12 84 SER A C 1
ATOM 684 O O . SER A 1 84 ? -10.533 36.325 9.532 1.00 51.12 84 SER A O 1
ATOM 686 N N . ASP A 1 85 ? -10.955 36.871 7.400 1.00 56.25 85 ASP A N 1
ATOM 687 C CA . ASP A 1 85 ? -11.330 38.281 7.630 1.00 56.25 85 ASP A CA 1
ATOM 688 C C . ASP A 1 85 ? -12.794 38.490 7.180 1.00 56.25 85 ASP A C 1
ATOM 690 O O . ASP A 1 85 ? -13.115 39.280 6.290 1.00 56.25 85 ASP A O 1
ATOM 694 N N . LEU A 1 86 ? -13.714 37.733 7.787 1.00 49.34 86 LEU A N 1
ATOM 695 C CA . LEU A 1 86 ? -15.151 38.001 7.726 1.00 49.34 86 LEU A CA 1
ATOM 696 C C . LEU A 1 86 ? -15.682 38.168 9.151 1.00 49.34 86 LEU A C 1
ATOM 698 O O . LEU A 1 86 ? -16.033 37.205 9.832 1.00 49.34 86 LEU A O 1
ATOM 702 N N . ASP A 1 87 ? -15.713 39.428 9.584 1.00 54.94 87 ASP A N 1
ATOM 703 C CA . ASP A 1 87 ? -16.524 39.907 10.699 1.00 54.94 87 ASP A CA 1
ATOM 704 C C . ASP A 1 87 ? -17.974 39.406 10.555 1.00 54.94 87 ASP A C 1
ATOM 706 O O . ASP A 1 87 ? -18.586 39.575 9.500 1.00 54.94 87 ASP A O 1
ATOM 710 N N . GLU A 1 88 ? -18.535 38.831 11.623 1.00 48.22 88 GLU A N 1
ATOM 711 C CA . GLU A 1 88 ? -19.684 39.387 12.366 1.00 48.22 88 GLU A CA 1
ATOM 712 C C . GLU A 1 88 ? -20.455 38.276 13.121 1.00 48.22 88 GLU A C 1
ATOM 714 O O . GLU A 1 88 ? -21.100 37.407 12.540 1.00 48.22 88 GLU A O 1
ATOM 719 N N . ASP A 1 89 ? -20.338 38.320 14.453 1.00 57.75 89 ASP A N 1
ATOM 720 C CA . ASP A 1 89 ? -21.299 37.887 15.482 1.00 57.75 89 ASP A CA 1
ATOM 721 C C . ASP A 1 89 ? -22.356 36.824 15.107 1.00 57.75 89 ASP A C 1
ATOM 723 O O . ASP A 1 89 ? -23.455 37.160 14.686 1.00 57.75 89 ASP A O 1
ATOM 727 N N . PHE A 1 90 ? -22.097 35.546 15.413 1.00 39.41 90 PHE A N 1
ATOM 728 C CA . PHE A 1 90 ? -23.149 34.601 15.818 1.00 39.41 90 PHE A CA 1
ATOM 729 C C . PHE A 1 90 ? -22.580 33.561 16.788 1.00 39.41 90 PHE A C 1
ATOM 731 O O . PHE A 1 90 ? -21.884 32.620 16.410 1.00 39.41 90 PHE A O 1
ATOM 738 N N . GLY A 1 91 ? -22.899 33.709 18.075 1.00 49.72 91 GLY A N 1
ATOM 739 C CA . GLY A 1 91 ? -22.662 32.651 19.048 1.00 49.72 91 GLY A CA 1
ATOM 740 C C . GLY A 1 91 ? -23.540 31.435 18.756 1.00 49.72 91 GLY A C 1
ATOM 741 O O . GLY A 1 91 ? -24.748 31.592 18.625 1.00 49.72 91 GLY A O 1
ATOM 742 N N . VAL A 1 92 ? -22.957 30.230 18.713 1.00 41.09 92 VAL A N 1
ATOM 743 C CA . VAL A 1 92 ? -23.616 28.964 19.086 1.00 41.09 92 VAL A CA 1
ATOM 744 C C . VAL A 1 92 ? -22.614 27.801 19.110 1.00 41.09 92 VAL A C 1
ATOM 746 O O . VAL A 1 92 ? -21.868 27.573 18.171 1.00 41.09 92 VAL A O 1
ATOM 749 N N . ALA A 1 93 ? -22.704 27.058 20.216 1.00 39.72 93 ALA A N 1
ATOM 750 C CA . ALA A 1 93 ? -22.374 25.649 20.434 1.00 39.72 93 ALA A CA 1
ATOM 751 C C . ALA A 1 93 ? -20.942 25.148 20.181 1.00 39.72 93 ALA A C 1
ATOM 753 O O . ALA A 1 93 ? -20.443 25.084 19.065 1.00 39.72 93 ALA A O 1
ATOM 754 N N . GLY A 1 94 ? -20.355 24.623 21.264 1.00 42.84 94 GLY A N 1
ATOM 755 C CA . GLY A 1 94 ? -19.167 23.786 21.215 1.00 42.84 94 GLY A CA 1
ATOM 756 C C . GLY A 1 94 ? -19.297 22.692 20.156 1.00 42.84 94 GLY A C 1
ATOM 757 O O . GLY A 1 94 ? -20.235 21.888 20.175 1.00 42.84 94 GLY A O 1
ATOM 758 N N . ARG A 1 95 ? -18.324 22.694 19.245 1.00 43.84 95 ARG A N 1
ATOM 759 C CA . ARG A 1 95 ? -18.061 21.649 18.260 1.00 43.84 95 ARG A CA 1
ATOM 760 C C . ARG A 1 95 ? -17.872 20.350 19.045 1.00 43.84 95 ARG A C 1
ATOM 762 O O . ARG A 1 95 ? -16.862 20.156 19.718 1.00 43.84 95 ARG A O 1
ATOM 769 N N . LYS A 1 96 ? -18.899 19.497 19.066 1.00 37.91 96 LYS A N 1
ATOM 770 C CA . LYS A 1 96 ? -18.734 18.132 19.566 1.00 37.91 96 LYS A CA 1
ATOM 771 C C . LYS A 1 96 ? -17.700 17.445 18.666 1.00 37.91 96 LYS A C 1
ATOM 773 O O . LYS A 1 96 ? -17.752 17.676 17.456 1.00 37.91 96 LYS A O 1
ATOM 778 N N . PRO A 1 97 ? -16.789 16.628 19.221 1.00 42.25 97 PRO A N 1
ATOM 779 C CA . PRO A 1 97 ? -15.925 15.792 18.399 1.00 42.25 97 PRO A CA 1
ATOM 780 C C . PRO A 1 97 ? -16.822 14.983 17.462 1.00 42.25 97 PRO A C 1
ATOM 782 O O . PRO A 1 97 ? -17.814 14.401 17.917 1.00 42.25 97 PRO A O 1
ATOM 785 N N . GLN A 1 98 ? -16.523 15.024 16.162 1.00 41.47 98 GLN A N 1
ATOM 786 C CA . GLN A 1 98 ? -17.184 14.179 15.180 1.00 41.47 98 GLN A CA 1
ATOM 787 C C . GLN A 1 98 ? -16.877 12.734 15.568 1.00 41.47 98 GLN A C 1
ATOM 789 O O . GLN A 1 98 ? -15.796 12.212 15.332 1.00 41.47 98 GLN A O 1
ATOM 794 N N . THR A 1 99 ? -17.814 12.126 16.282 1.00 38.72 99 THR A N 1
ATOM 795 C CA . THR A 1 99 ? -17.871 10.682 16.432 1.00 38.72 99 THR A CA 1
ATOM 796 C C . THR A 1 99 ? -18.541 10.234 15.152 1.00 38.72 99 THR A C 1
ATOM 798 O O . THR A 1 99 ? -19.746 10.404 14.992 1.00 38.72 99 THR A O 1
ATOM 801 N N . THR A 1 100 ? -17.730 9.810 14.187 1.00 49.41 100 THR A N 1
ATOM 802 C CA . THR A 1 100 ? -18.205 9.105 13.005 1.00 49.41 100 THR A CA 1
ATOM 803 C C . THR A 1 100 ? -18.936 7.871 13.518 1.00 49.41 100 THR A C 1
ATOM 805 O O . THR A 1 100 ? -18.340 6.943 14.067 1.00 49.41 100 THR A O 1
ATOM 808 N N . GLU A 1 101 ? -20.266 7.912 13.473 1.00 49.25 101 GLU A N 1
ATOM 809 C CA . GLU A 1 101 ? -21.054 6.700 13.620 1.00 49.25 101 GLU A CA 1
ATOM 810 C C . GLU A 1 101 ? -20.548 5.748 12.536 1.00 49.25 101 GLU A C 1
ATOM 812 O O . GLU A 1 101 ? -20.394 6.157 11.386 1.00 49.25 101 GLU A O 1
ATOM 817 N N . LYS A 1 102 ? -20.175 4.524 12.924 1.00 56.50 102 LYS A N 1
ATOM 818 C CA . LYS A 1 102 ? -19.762 3.479 11.988 1.00 56.50 102 LYS A CA 1
ATOM 819 C C . LYS A 1 102 ? -20.950 3.200 11.074 1.00 56.50 102 LYS A C 1
ATOM 821 O O . LYS A 1 102 ? -21.817 2.402 11.421 1.00 56.50 102 LYS A O 1
ATOM 826 N N . GLU A 1 103 ? -21.047 3.925 9.968 1.00 60.03 103 GLU A N 1
ATOM 827 C CA . GLU A 1 103 ? -21.982 3.584 8.915 1.00 60.03 103 GLU A CA 1
ATOM 828 C C . GLU A 1 103 ? -21.483 2.266 8.334 1.00 60.03 103 GLU A C 1
ATOM 830 O O . GLU A 1 103 ? -20.377 2.186 7.796 1.00 60.03 103 GLU A O 1
ATOM 835 N N . ASP A 1 104 ? -22.264 1.208 8.541 1.00 64.44 104 ASP A N 1
ATOM 836 C CA . ASP A 1 104 ? -21.976 -0.113 8.001 1.00 64.44 104 ASP A CA 1
ATOM 837 C C . ASP A 1 104 ? -22.044 -0.025 6.467 1.00 64.44 104 ASP A C 1
ATOM 839 O O . ASP A 1 104 ? -23.107 -0.190 5.861 1.00 64.44 104 ASP A O 1
ATOM 843 N N . LEU A 1 105 ? -20.906 0.292 5.842 1.00 76.50 105 LEU A N 1
ATOM 844 C CA . LEU A 1 105 ? -20.757 0.318 4.392 1.00 76.50 105 LEU A CA 1
ATOM 845 C C . LEU A 1 105 ? -21.092 -1.052 3.801 1.00 76.50 105 LEU A C 1
ATOM 847 O O . LEU A 1 105 ? -20.829 -2.105 4.394 1.00 76.50 105 LEU A O 1
ATOM 851 N N . SER A 1 106 ? -21.634 -1.047 2.585 1.00 85.94 106 SER A N 1
ATOM 852 C CA . SER A 1 106 ? -21.908 -2.277 1.853 1.00 85.94 106 SER A CA 1
ATOM 853 C C . SER A 1 106 ? -20.617 -3.050 1.585 1.00 85.94 106 SER A C 1
ATOM 855 O O . SER A 1 106 ? -19.564 -2.467 1.334 1.00 85.94 106 SER A O 1
ATOM 857 N N . GLU A 1 107 ? -20.696 -4.381 1.536 1.00 85.44 107 GLU A N 1
ATOM 858 C CA . GLU A 1 107 ? -19.554 -5.233 1.181 1.00 85.44 107 GLU A CA 1
ATOM 859 C C . GLU A 1 107 ? -18.888 -4.802 -0.137 1.00 85.44 107 GLU A C 1
ATOM 861 O O . GLU A 1 107 ? -17.662 -4.804 -0.236 1.00 85.44 107 GLU A O 1
ATOM 866 N N . ALA A 1 108 ? -19.689 -4.366 -1.115 1.00 88.50 108 ALA A N 1
ATOM 867 C CA . ALA A 1 108 ? -19.195 -3.873 -2.396 1.00 88.50 108 ALA A CA 1
ATOM 868 C C . ALA A 1 108 ? -18.398 -2.564 -2.267 1.00 88.50 108 ALA A C 1
ATOM 870 O O . ALA A 1 108 ? -17.376 -2.410 -2.926 1.00 88.50 108 ALA A O 1
ATOM 871 N N . GLU A 1 109 ? -18.835 -1.637 -1.415 1.00 89.12 109 GLU A N 1
ATOM 872 C CA . GLU A 1 109 ? -18.148 -0.357 -1.186 1.00 89.12 109 GLU A CA 1
ATOM 873 C C . GLU A 1 109 ? -16.825 -0.579 -0.454 1.00 89.12 109 GLU A C 1
ATOM 875 O O . GLU A 1 109 ? -15.796 -0.033 -0.841 1.00 89.12 109 GLU A O 1
ATOM 880 N N . ARG A 1 110 ? -16.819 -1.471 0.540 1.00 88.69 110 ARG A N 1
ATOM 881 C CA . ARG A 1 110 ? -15.594 -1.869 1.248 1.00 88.69 110 ARG A CA 1
ATOM 882 C C . ARG A 1 110 ? -14.581 -2.528 0.316 1.00 88.69 110 ARG A C 1
ATOM 884 O O . ARG A 1 110 ? -13.382 -2.341 0.494 1.00 88.69 110 ARG A O 1
ATOM 891 N N . LEU A 1 111 ? -15.044 -3.309 -0.663 1.00 90.62 111 LEU A N 1
ATOM 892 C CA . LEU A 1 111 ? -14.161 -3.888 -1.674 1.00 90.62 111 LEU A CA 1
ATOM 893 C C . LEU A 1 111 ? -13.548 -2.795 -2.557 1.00 90.62 111 LEU A C 1
ATOM 895 O O . LEU A 1 111 ? -12.344 -2.818 -2.775 1.00 90.62 111 LEU A O 1
ATOM 899 N N . MET A 1 112 ? -14.348 -1.816 -2.995 1.00 92.19 112 MET A N 1
ATOM 900 C CA . MET A 1 112 ? -13.836 -0.678 -3.768 1.00 92.19 112 MET A CA 1
ATOM 901 C C . MET A 1 112 ? -12.801 0.130 -2.978 1.00 92.19 112 MET A C 1
ATOM 903 O O . MET A 1 112 ? -11.762 0.464 -3.531 1.00 92.19 112 MET A O 1
ATOM 907 N N . LEU A 1 113 ? -13.036 0.379 -1.687 1.00 91.81 113 LEU A N 1
ATOM 908 C CA . LEU A 1 113 ? -12.074 1.068 -0.819 1.00 91.81 113 LEU A CA 1
ATOM 909 C C . LEU A 1 113 ? -10.767 0.282 -0.645 1.00 91.81 113 LEU A C 1
ATOM 911 O O . LEU A 1 113 ? -9.682 0.861 -0.654 1.00 91.81 113 LEU A O 1
ATOM 915 N N . ARG A 1 114 ? -10.847 -1.050 -0.512 1.00 91.94 114 ARG A N 1
ATOM 916 C CA . ARG A 1 114 ? -9.655 -1.915 -0.489 1.00 91.94 114 ARG A CA 1
ATOM 917 C C . ARG A 1 114 ? -8.891 -1.853 -1.813 1.00 91.94 114 ARG A C 1
ATOM 919 O O . ARG A 1 114 ? -7.663 -1.790 -1.800 1.00 91.94 114 ARG A O 1
ATOM 926 N N . ASP A 1 115 ? -9.594 -1.844 -2.941 1.00 93.44 115 ASP A N 1
ATOM 927 C CA . ASP A 1 115 ? -8.966 -1.712 -4.256 1.00 93.44 115 ASP A CA 1
ATOM 928 C C . ASP A 1 115 ? -8.310 -0.332 -4.423 1.00 93.44 115 ASP A C 1
ATOM 930 O O . ASP A 1 115 ? -7.155 -0.262 -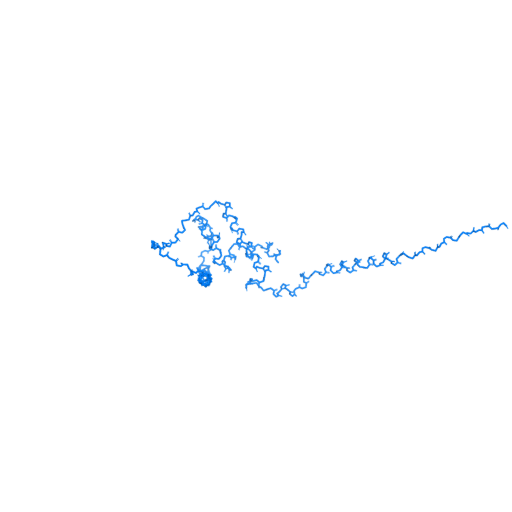4.842 1.00 93.44 115 ASP A O 1
ATOM 934 N N . GLU A 1 116 ? -8.977 0.747 -4.007 1.00 94.69 116 GLU A N 1
ATOM 935 C CA . GLU A 1 116 ? -8.441 2.116 -4.019 1.00 94.69 116 GLU A CA 1
ATOM 936 C C . GLU A 1 116 ? -7.186 2.248 -3.146 1.00 94.69 116 GLU A C 1
ATOM 938 O O . GLU A 1 116 ? -6.194 2.862 -3.554 1.00 94.69 116 GLU A O 1
ATOM 943 N N . PHE A 1 117 ? -7.177 1.607 -1.976 1.00 95.38 117 PHE A N 1
ATOM 944 C CA . PHE A 1 117 ? -5.991 1.516 -1.129 1.00 95.38 117 PHE A CA 1
ATOM 945 C C . PHE A 1 117 ? -4.813 0.885 -1.869 1.00 95.38 117 PHE A C 1
ATOM 947 O O . PHE A 1 117 ? -3.723 1.464 -1.934 1.00 95.38 117 PHE A O 1
ATOM 954 N N . LEU A 1 118 ? -5.031 -0.277 -2.485 1.00 93.69 118 LEU A N 1
ATOM 955 C CA . LEU A 1 118 ? -3.987 -0.963 -3.238 1.00 93.69 118 LEU A CA 1
ATOM 956 C C . LEU A 1 118 ? -3.546 -0.165 -4.469 1.00 93.69 118 LEU A C 1
ATOM 958 O O . LEU A 1 118 ? -2.360 -0.166 -4.798 1.00 93.69 118 LEU A O 1
ATOM 962 N N . GLU A 1 119 ? -4.460 0.504 -5.165 1.00 93.62 119 GLU A N 1
ATOM 963 C CA . GLU A 1 119 ? -4.141 1.370 -6.302 1.00 93.62 119 GLU A CA 1
ATOM 964 C C . GLU A 1 119 ? -3.296 2.572 -5.884 1.00 93.62 119 GLU A C 1
ATOM 966 O O . GLU A 1 119 ? -2.282 2.854 -6.525 1.00 93.62 119 GLU A O 1
ATOM 971 N N . THR A 1 120 ? -3.638 3.213 -4.768 1.00 94.44 120 THR A N 1
ATOM 972 C CA . THR A 1 120 ? -2.860 4.317 -4.197 1.00 94.44 120 THR A CA 1
ATOM 973 C C . THR A 1 120 ? -1.439 3.864 -3.868 1.00 94.44 120 THR A C 1
ATOM 975 O O . THR A 1 120 ? -0.466 4.504 -4.272 1.00 94.44 120 THR A O 1
ATOM 978 N N . MET A 1 121 ? -1.291 2.710 -3.213 1.00 93.38 121 MET A N 1
ATOM 979 C CA . MET A 1 121 ? 0.022 2.142 -2.891 1.00 93.38 121 MET A CA 1
ATOM 980 C C . MET A 1 121 ? 0.820 1.764 -4.148 1.00 93.38 121 MET A C 1
ATOM 982 O O . MET A 1 121 ? 2.020 2.028 -4.234 1.00 93.38 121 MET A O 1
ATOM 986 N N . LYS A 1 122 ? 0.161 1.206 -5.170 1.00 92.69 122 LYS A N 1
ATOM 987 C CA . LYS A 1 122 ? 0.779 0.922 -6.477 1.00 92.69 122 LYS A CA 1
ATOM 988 C C . LYS A 1 122 ? 1.234 2.194 -7.189 1.00 92.69 122 LYS A C 1
ATOM 990 O O . LYS A 1 122 ? 2.285 2.177 -7.826 1.00 92.69 122 LYS A O 1
ATOM 995 N N . LEU A 1 123 ? 0.472 3.279 -7.097 1.00 93.69 123 LEU A N 1
ATOM 996 C CA . LEU A 1 123 ? 0.841 4.554 -7.703 1.00 93.69 123 LEU A CA 1
ATOM 997 C C . LEU A 1 123 ? 2.088 5.135 -7.033 1.00 93.69 123 LEU A C 1
ATOM 999 O O . LEU A 1 123 ? 3.039 5.487 -7.727 1.00 93.69 123 LEU A O 1
ATOM 1003 N N . ARG A 1 124 ? 2.137 5.138 -5.696 1.00 92.50 124 ARG A N 1
ATOM 1004 C CA . ARG A 1 124 ? 3.337 5.533 -4.937 1.00 92.50 124 ARG A CA 1
ATOM 1005 C C . ARG A 1 124 ? 4.547 4.681 -5.305 1.00 92.50 124 ARG A C 1
ATOM 1007 O O . ARG A 1 124 ? 5.646 5.206 -5.482 1.00 92.50 124 ARG A O 1
ATOM 1014 N N . PHE A 1 125 ? 4.332 3.379 -5.506 1.00 93.31 125 PHE A N 1
ATOM 1015 C CA . PHE A 1 125 ? 5.374 2.484 -5.991 1.00 93.31 125 PHE A CA 1
ATOM 1016 C C . PHE A 1 125 ? 5.907 2.911 -7.368 1.00 93.31 125 PHE A C 1
ATOM 1018 O O . PHE A 1 125 ? 7.119 2.953 -7.560 1.00 93.31 125 PHE A O 1
ATOM 1025 N N . ILE A 1 126 ? 5.034 3.242 -8.323 1.00 91.62 126 ILE A N 1
ATOM 1026 C CA . ILE A 1 126 ? 5.444 3.705 -9.662 1.00 91.62 126 ILE A CA 1
ATOM 1027 C C . ILE A 1 126 ? 6.171 5.054 -9.582 1.00 91.62 126 ILE A C 1
ATOM 1029 O O . ILE A 1 126 ? 7.131 5.270 -10.318 1.00 91.62 126 ILE A O 1
ATOM 1033 N N . ASN A 1 127 ? 5.752 5.930 -8.670 1.00 92.31 127 ASN A N 1
ATOM 1034 C CA . ASN A 1 127 ? 6.352 7.249 -8.473 1.00 92.31 127 ASN A CA 1
ATOM 1035 C C . ASN A 1 127 ? 7.727 7.211 -7.784 1.00 92.31 127 ASN A C 1
ATOM 1037 O O . ASN A 1 127 ? 8.384 8.246 -7.698 1.00 92.31 127 ASN A O 1
ATOM 1041 N N . GLY A 1 128 ? 8.181 6.050 -7.299 1.00 90.62 128 GLY A N 1
ATOM 1042 C CA . GLY A 1 128 ? 9.466 5.941 -6.603 1.00 90.62 128 GLY A CA 1
ATOM 1043 C C . GLY A 1 128 ? 9.413 6.344 -5.126 1.00 90.62 128 GLY A C 1
ATOM 1044 O O . GLY A 1 128 ? 10.450 6.606 -4.522 1.00 90.62 128 GLY A O 1
ATOM 1045 N N . GLU A 1 129 ? 8.218 6.438 -4.541 1.00 90.06 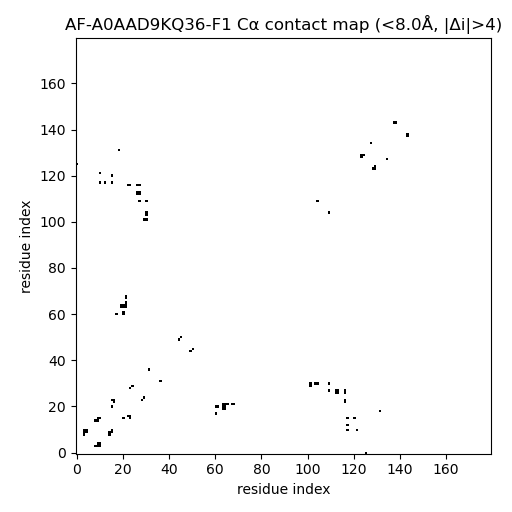129 GLU A N 1
ATOM 1046 C CA . GLU A 1 129 ? 8.016 6.936 -3.173 1.00 90.06 129 GLU A CA 1
ATOM 1047 C C . GLU A 1 129 ? 8.094 5.827 -2.110 1.00 90.06 129 GLU A C 1
ATOM 1049 O O . GLU A 1 129 ? 8.118 6.117 -0.910 1.00 90.06 129 GLU A O 1
ATOM 1054 N N . ASP A 1 130 ? 8.154 4.557 -2.524 1.00 90.44 130 ASP A N 1
ATOM 1055 C CA . ASP A 1 130 ? 8.224 3.423 -1.604 1.00 90.44 130 ASP A CA 1
ATOM 1056 C C . ASP A 1 130 ? 9.625 3.286 -0.990 1.00 90.44 130 ASP A C 1
ATOM 1058 O O . ASP A 1 130 ? 10.601 2.916 -1.641 1.00 90.44 130 ASP A O 1
ATOM 1062 N N . ARG A 1 131 ? 9.733 3.579 0.305 1.00 86.19 131 ARG A N 1
ATOM 1063 C CA . ARG A 1 131 ? 11.023 3.626 1.010 1.00 86.19 131 ARG A CA 1
ATOM 1064 C C . ARG A 1 131 ? 11.611 2.244 1.278 1.00 86.19 131 ARG A C 1
ATOM 1066 O O . ARG A 1 131 ? 12.814 2.147 1.515 1.00 86.19 131 ARG A O 1
ATOM 1073 N N . ASP A 1 132 ? 10.784 1.204 1.249 1.00 85.88 132 ASP A N 1
ATOM 1074 C CA . ASP A 1 132 ? 11.197 -0.170 1.531 1.00 85.88 132 ASP A CA 1
ATOM 1075 C C . ASP A 1 132 ? 11.654 -0.906 0.265 1.00 85.88 132 ASP A C 1
ATOM 1077 O O . ASP A 1 132 ? 12.171 -2.024 0.342 1.00 85.88 132 ASP A O 1
ATOM 1081 N N . PHE A 1 133 ? 11.494 -0.290 -0.911 1.00 89.56 133 PHE A N 1
ATOM 1082 C CA . PHE A 1 133 ? 11.934 -0.843 -2.184 1.00 89.56 133 PHE A CA 1
ATOM 1083 C C . PHE A 1 133 ? 13.212 -0.181 -2.693 1.00 89.56 133 PHE A C 1
ATOM 1085 O O . PHE A 1 133 ? 13.324 1.040 -2.783 1.00 89.56 133 PHE A O 1
ATOM 1092 N N . ASN A 1 134 ? 14.184 -0.998 -3.101 1.00 89.69 134 ASN A N 1
ATOM 1093 C CA . ASN A 1 134 ? 15.404 -0.488 -3.711 1.00 89.69 134 ASN A CA 1
ATOM 1094 C C . ASN A 1 134 ? 15.225 -0.302 -5.224 1.00 89.69 134 ASN A C 1
ATOM 1096 O O . ASN A 1 134 ? 15.533 -1.190 -6.019 1.00 89.69 134 ASN A O 1
ATOM 1100 N N . TYR A 1 135 ? 14.759 0.879 -5.625 1.00 90.56 135 TYR A N 1
ATOM 1101 C CA . TYR A 1 135 ? 14.590 1.235 -7.039 1.00 90.56 135 TYR A CA 1
ATOM 1102 C C . TYR A 1 135 ? 15.887 1.167 -7.849 1.00 90.56 135 TYR A C 1
ATOM 1104 O O . TYR A 1 135 ? 15.847 0.826 -9.027 1.00 90.56 135 TYR A O 1
ATOM 1112 N N . SER A 1 136 ? 17.045 1.370 -7.212 1.00 89.00 136 SER A N 1
ATOM 1113 C CA . SER A 1 136 ? 18.347 1.309 -7.890 1.00 89.00 136 SER A CA 1
ATOM 1114 C C . SER A 1 136 ? 18.611 -0.047 -8.547 1.00 89.00 136 SER A C 1
ATOM 1116 O O . SER A 1 136 ? 19.285 -0.105 -9.574 1.00 89.00 136 SER A O 1
ATOM 1118 N N . ASP A 1 137 ? 18.095 -1.135 -7.971 1.00 87.12 137 ASP A N 1
ATOM 1119 C CA . ASP A 1 137 ? 18.288 -2.486 -8.508 1.00 87.12 137 ASP A CA 1
ATOM 1120 C C . ASP A 1 137 ? 17.478 -2.710 -9.790 1.00 87.12 137 ASP A C 1
ATOM 1122 O O . ASP A 1 137 ? 17.851 -3.528 -10.630 1.00 87.12 137 ASP A O 1
ATOM 1126 N N . VAL A 1 138 ? 16.372 -1.982 -9.951 1.00 86.12 138 VAL A N 1
ATOM 1127 C CA . VAL A 1 138 ? 15.530 -2.036 -11.149 1.00 86.12 138 VAL A CA 1
ATOM 1128 C C . VAL A 1 138 ? 16.029 -1.040 -12.191 1.00 86.12 138 VAL A C 1
ATOM 1130 O O . VAL A 1 138 ? 16.214 -1.431 -13.339 1.00 86.12 138 VAL A O 1
ATOM 1133 N N . ASP A 1 139 ? 16.323 0.197 -11.788 1.00 87.06 139 ASP A N 1
ATOM 1134 C CA . ASP A 1 139 ? 16.721 1.284 -12.693 1.00 87.06 139 ASP A CA 1
ATOM 1135 C C . ASP A 1 139 ? 18.073 1.044 -13.376 1.00 87.06 139 ASP A C 1
ATOM 1137 O O . ASP A 1 139 ? 18.303 1.528 -14.480 1.00 87.06 139 ASP A O 1
ATOM 1141 N N . ASN A 1 140 ? 18.978 0.296 -12.739 1.00 87.94 140 ASN A N 1
ATOM 1142 C CA . ASN A 1 140 ? 20.287 -0.034 -13.314 1.00 87.94 140 ASN A CA 1
ATOM 1143 C C . ASN A 1 140 ? 20.331 -1.428 -13.962 1.00 87.94 140 ASN A C 1
ATOM 1145 O O . ASN A 1 140 ? 21.411 -1.909 -14.318 1.00 87.94 140 ASN A O 1
ATOM 1149 N N . SER A 1 141 ? 19.196 -2.121 -14.063 1.00 88.50 141 SER A N 1
ATOM 1150 C CA . SER A 1 141 ? 19.160 -3.489 -14.571 1.00 88.50 141 SER A CA 1
ATOM 1151 C C . SER A 1 141 ? 18.929 -3.530 -16.076 1.00 88.50 141 SER A C 1
ATOM 1153 O O . SER A 1 141 ? 17.853 -3.218 -16.579 1.00 88.50 141 SER A O 1
ATOM 1155 N N . VAL A 1 142 ? 19.925 -4.076 -16.771 1.00 85.19 142 VAL A N 1
ATOM 1156 C CA . VAL A 1 142 ? 19.900 -4.336 -18.217 1.00 85.19 142 VAL A CA 1
ATOM 1157 C C . VAL A 1 142 ? 18.788 -5.316 -18.621 1.00 85.19 142 VAL A C 1
ATOM 1159 O O . VAL A 1 142 ? 18.365 -5.335 -19.769 1.00 85.19 142 VAL A O 1
ATOM 1162 N N . GLU A 1 143 ? 18.282 -6.136 -17.693 1.00 86.12 143 GLU A N 1
ATOM 1163 C CA . GLU A 1 143 ? 17.178 -7.068 -17.974 1.00 86.12 143 GLU A CA 1
ATOM 1164 C C . GLU A 1 143 ? 15.858 -6.337 -18.264 1.00 86.12 143 GLU A C 1
ATOM 1166 O O . GLU A 1 143 ? 15.008 -6.857 -18.983 1.00 86.12 143 GLU A O 1
ATOM 1171 N N . TYR A 1 144 ? 15.669 -5.151 -17.683 1.00 83.81 144 TYR A N 1
ATOM 1172 C CA . TYR A 1 144 ? 14.465 -4.346 -17.890 1.00 83.81 144 TYR A CA 1
ATOM 1173 C C . TYR A 1 144 ? 14.658 -3.260 -18.952 1.00 83.81 144 TYR A C 1
ATOM 1175 O O . TYR A 1 144 ? 13.687 -2.580 -19.293 1.00 83.81 144 TYR A O 1
ATOM 1183 N N . ASP A 1 145 ? 15.870 -3.126 -19.501 1.00 86.94 145 ASP A N 1
ATOM 1184 C CA . ASP A 1 145 ? 16.129 -2.253 -20.638 1.00 86.94 145 ASP A CA 1
ATOM 1185 C C . ASP A 1 145 ? 15.405 -2.790 -21.886 1.00 86.94 145 ASP A C 1
ATOM 1187 O O . ASP A 1 145 ? 15.439 -3.992 -22.164 1.00 86.94 145 ASP A O 1
ATOM 1191 N N . PRO A 1 146 ? 14.785 -1.921 -22.699 1.00 83.62 146 PRO A N 1
ATOM 1192 C CA . PRO A 1 146 ? 14.092 -2.316 -23.922 1.00 83.62 146 PRO A CA 1
ATOM 1193 C C . PRO A 1 146 ? 15.074 -2.611 -25.074 1.00 83.62 146 PRO A C 1
ATOM 1195 O O . PRO A 1 146 ? 14.988 -2.021 -26.150 1.00 83.62 146 PRO A O 1
ATOM 1198 N N . LEU A 1 147 ? 16.030 -3.519 -24.866 1.00 84.69 147 LEU A N 1
ATOM 1199 C CA . LEU A 1 147 ? 17.028 -3.887 -25.877 1.00 84.69 147 LEU A CA 1
ATOM 1200 C C . LEU A 1 147 ? 16.393 -4.526 -27.118 1.00 84.69 147 LEU A C 1
ATOM 1202 O O . LEU A 1 147 ? 16.845 -4.267 -28.232 1.00 84.69 147 LEU A O 1
ATOM 1206 N N . ASP A 1 148 ? 15.318 -5.292 -26.932 1.00 84.19 148 ASP A N 1
ATOM 1207 C CA . ASP A 1 148 ? 14.586 -5.935 -28.029 1.00 84.19 148 ASP A CA 1
ATOM 1208 C C . ASP A 1 148 ? 13.962 -4.906 -28.983 1.00 84.19 148 ASP A C 1
ATOM 1210 O O . ASP A 1 148 ? 13.961 -5.106 -30.195 1.00 84.19 148 ASP A O 1
ATOM 1214 N N . ILE A 1 149 ? 13.487 -3.774 -28.446 1.00 83.56 149 ILE A N 1
ATOM 1215 C CA . ILE A 1 149 ? 12.919 -2.681 -29.249 1.00 83.56 149 ILE A CA 1
ATOM 1216 C C . ILE A 1 149 ? 14.008 -2.075 -30.130 1.00 83.56 149 ILE A C 1
ATOM 1218 O O . ILE A 1 149 ? 13.816 -1.903 -31.325 1.00 83.56 149 ILE A O 1
ATOM 1222 N N . ARG A 1 150 ? 15.191 -1.833 -29.559 1.00 83.50 150 ARG A N 1
ATOM 1223 C CA . ARG A 1 150 ? 16.322 -1.291 -30.310 1.00 83.50 150 ARG A CA 1
ATOM 1224 C C . ARG A 1 150 ? 16.760 -2.215 -31.449 1.00 83.50 150 ARG A C 1
ATOM 1226 O O . ARG A 1 150 ? 17.082 -1.722 -32.523 1.00 83.50 150 ARG A O 1
ATOM 1233 N N . GLY A 1 151 ? 16.802 -3.526 -31.207 1.00 86.94 151 GLY A N 1
ATOM 1234 C CA . GLY A 1 151 ? 17.127 -4.500 -32.250 1.00 86.94 151 GLY A CA 1
ATOM 1235 C C . GLY A 1 151 ? 16.129 -4.436 -33.404 1.00 86.94 151 GLY A C 1
ATOM 1236 O O . GLY A 1 151 ? 16.536 -4.346 -34.556 1.00 86.94 151 GLY A O 1
ATOM 1237 N N . HIS A 1 152 ? 14.836 -4.379 -33.087 1.00 90.62 152 HIS A N 1
ATOM 1238 C CA . HIS A 1 152 ? 13.781 -4.240 -34.088 1.00 90.62 152 HIS A CA 1
ATOM 1239 C C . HIS A 1 152 ? 13.873 -2.919 -34.866 1.00 90.62 152 HIS A C 1
ATOM 1241 O O . HIS A 1 152 ? 13.772 -2.933 -36.086 1.00 90.62 152 HIS A O 1
ATOM 1247 N N . ASP A 1 153 ? 14.122 -1.796 -34.188 1.00 90.62 153 ASP A N 1
ATOM 1248 C CA . ASP A 1 153 ? 14.287 -0.486 -34.833 1.00 90.62 153 ASP A CA 1
ATOM 1249 C C . ASP A 1 153 ? 15.498 -0.474 -35.792 1.00 90.62 153 ASP A C 1
ATOM 1251 O O . ASP A 1 153 ? 15.454 0.128 -36.867 1.00 90.62 153 ASP A O 1
ATOM 1255 N N . GLU A 1 154 ? 16.601 -1.131 -35.410 1.00 89.56 154 GLU A N 1
ATOM 1256 C CA . GLU A 1 154 ? 17.801 -1.276 -36.248 1.00 89.56 154 GLU A CA 1
ATOM 1257 C C . GLU A 1 154 ? 17.550 -2.206 -37.450 1.00 89.56 154 GLU A C 1
ATOM 1259 O O . GLU A 1 154 ? 18.023 -1.919 -38.552 1.00 89.56 154 GLU A O 1
ATOM 1264 N N . GLU A 1 155 ? 16.786 -3.284 -37.262 1.00 90.44 155 GLU A N 1
ATOM 1265 C CA . GLU A 1 155 ? 16.357 -4.186 -38.334 1.00 90.44 155 GLU A CA 1
ATOM 1266 C C . GLU A 1 155 ? 15.409 -3.489 -39.320 1.00 90.44 155 GLU A C 1
ATOM 1268 O O . GLU A 1 155 ? 15.676 -3.511 -40.520 1.00 90.44 155 GLU A O 1
ATOM 1273 N N . GLU A 1 156 ? 14.349 -2.823 -38.848 1.00 90.62 156 GLU A N 1
ATOM 1274 C CA . GLU A 1 156 ? 13.411 -2.070 -39.698 1.00 90.62 156 GLU A CA 1
ATOM 1275 C C . GLU A 1 156 ? 14.138 -1.022 -40.538 1.00 90.62 156 GLU A C 1
ATOM 1277 O O . GLU A 1 156 ? 13.924 -0.937 -41.746 1.00 90.62 156 GLU A O 1
ATOM 1282 N N . LYS A 1 157 ? 15.076 -0.288 -39.929 1.00 91.38 157 LYS A N 1
ATOM 1283 C CA . LYS A 1 157 ? 15.902 0.681 -40.649 1.00 91.38 157 LYS A CA 1
ATOM 1284 C C . LYS A 1 157 ? 16.711 0.035 -41.780 1.00 91.38 157 LYS A C 1
ATOM 1286 O O . LYS A 1 157 ? 16.827 0.630 -42.846 1.00 91.38 157 LYS A O 1
ATOM 1291 N N . TYR A 1 158 ? 17.275 -1.152 -41.557 1.00 87.00 158 TYR A N 1
ATOM 1292 C CA . TYR A 1 158 ? 18.011 -1.886 -42.589 1.00 87.00 158 TYR A CA 1
ATOM 1293 C C . TYR A 1 158 ? 17.095 -2.312 -43.749 1.00 87.00 158 TYR A C 1
ATOM 1295 O O . TYR A 1 158 ? 17.476 -2.152 -44.907 1.00 87.00 158 TYR A O 1
ATOM 1303 N N . PHE A 1 159 ? 15.881 -2.794 -43.462 1.00 86.56 159 PHE A N 1
ATOM 1304 C CA . PHE A 1 159 ? 14.911 -3.173 -44.497 1.00 86.56 159 PHE A CA 1
ATOM 1305 C C . PHE A 1 159 ? 14.406 -1.973 -45.307 1.00 86.56 159 PHE A C 1
ATOM 1307 O O . PHE A 1 159 ? 14.337 -2.057 -46.532 1.00 86.56 159 PHE A O 1
ATOM 1314 N N . ASP A 1 160 ? 14.113 -0.852 -44.645 1.00 85.94 160 ASP A N 1
ATOM 1315 C CA . ASP A 1 160 ? 13.696 0.382 -45.315 1.00 85.94 160 ASP A CA 1
ATOM 1316 C C . ASP A 1 160 ? 14.813 0.947 -46.214 1.00 85.94 160 ASP A C 1
ATOM 1318 O O . ASP A 1 160 ? 14.541 1.459 -47.301 1.00 85.94 160 ASP A O 1
ATOM 1322 N N . GLU A 1 161 ? 16.078 0.852 -45.787 1.00 78.75 161 GLU A N 1
ATOM 1323 C CA . GLU A 1 161 ? 17.236 1.276 -46.583 1.00 78.75 161 GLU A CA 1
ATOM 1324 C C . GLU A 1 161 ? 17.463 0.358 -47.808 1.00 78.75 161 GLU A C 1
ATOM 1326 O O . GLU A 1 161 ? 17.620 0.874 -48.920 1.00 78.75 161 GLU A O 1
ATOM 1331 N N . ASP A 1 162 ? 17.378 -0.972 -47.662 1.00 63.78 162 ASP A N 1
ATOM 1332 C CA . ASP A 1 162 ? 17.534 -1.937 -48.774 1.00 63.78 162 ASP A CA 1
ATOM 1333 C C . ASP A 1 162 ? 16.398 -1.838 -49.817 1.00 63.78 162 ASP A C 1
ATOM 1335 O O . ASP A 1 162 ? 16.635 -1.973 -51.028 1.00 63.78 162 ASP A O 1
ATOM 1339 N N . ASP A 1 163 ? 15.167 -1.538 -49.385 1.00 62.50 163 ASP A N 1
ATOM 1340 C CA . ASP A 1 163 ? 14.039 -1.282 -50.292 1.00 62.50 163 ASP A CA 1
ATOM 1341 C C . ASP A 1 163 ? 14.265 -0.017 -51.146 1.00 62.50 163 ASP A C 1
ATOM 1343 O O . ASP A 1 163 ? 13.786 0.068 -52.283 1.00 62.50 163 ASP A O 1
ATOM 1347 N N . THR A 1 164 ? 15.047 0.956 -50.658 1.00 59.19 164 THR A N 1
ATOM 1348 C CA . THR A 1 164 ? 15.423 2.142 -51.448 1.00 59.19 164 THR A CA 1
ATOM 1349 C C . THR A 1 164 ? 16.622 1.918 -52.369 1.00 59.19 164 THR A C 1
ATOM 1351 O O . THR A 1 164 ? 16.678 2.536 -53.435 1.00 59.19 164 THR A O 1
ATOM 1354 N N . GLU A 1 165 ? 17.547 1.018 -52.022 1.00 53.25 165 GLU A N 1
ATOM 1355 C CA . GLU A 1 165 ? 18.742 0.717 -52.828 1.00 53.25 165 GLU A CA 1
ATOM 1356 C C . GLU A 1 165 ? 18.452 -0.281 -53.970 1.00 53.25 165 GLU A C 1
ATOM 1358 O O . GLU A 1 165 ? 19.134 -0.283 -54.994 1.00 53.25 165 GLU A O 1
ATOM 1363 N N . SER A 1 166 ? 17.353 -1.038 -53.879 1.00 50.00 166 SER A N 1
ATOM 1364 C CA . SER A 1 166 ? 16.899 -1.982 -54.916 1.00 50.00 166 SER A CA 1
ATOM 1365 C C . SER A 1 166 ? 16.080 -1.351 -56.055 1.00 50.00 166 SER A C 1
ATOM 1367 O O . SER A 1 166 ? 15.642 -2.054 -56.968 1.00 50.00 166 SER A O 1
ATOM 1369 N N . THR A 1 167 ? 15.888 -0.026 -56.059 1.00 50.62 167 THR A N 1
ATOM 1370 C CA . THR A 1 167 ? 15.308 0.708 -57.201 1.00 50.62 167 THR A CA 1
ATOM 1371 C C . THR A 1 167 ? 16.389 1.287 -58.115 1.00 50.62 167 THR A C 1
ATOM 1373 O O . THR A 1 167 ? 16.351 2.454 -58.504 1.00 50.62 167 THR A O 1
ATOM 1376 N N . GLU A 1 168 ? 17.354 0.461 -58.526 1.00 54.34 168 GLU A N 1
ATOM 1377 C CA . GLU A 1 168 ? 18.088 0.763 -59.754 1.00 54.34 168 GLU A CA 1
ATOM 1378 C C . GLU A 1 168 ? 17.077 0.746 -60.919 1.00 54.34 168 GLU A C 1
ATOM 1380 O O . GLU A 1 168 ? 16.344 -0.234 -61.082 1.00 54.34 168 GLU A O 1
ATOM 1385 N N . PRO A 1 169 ? 16.960 1.818 -61.725 1.00 54.81 169 PRO A N 1
ATOM 1386 C CA . PRO A 1 169 ? 16.072 1.798 -62.876 1.00 54.81 169 PRO A CA 1
ATOM 1387 C C . PRO A 1 169 ? 16.550 0.698 -63.824 1.00 54.81 169 PRO A C 1
ATOM 1389 O O . PRO A 1 169 ? 17.666 0.775 -64.342 1.00 54.81 169 PRO A O 1
ATOM 1392 N N . GLU A 1 170 ? 15.708 -0.317 -64.046 1.00 57.25 170 GLU A N 1
ATOM 1393 C CA . GLU A 1 170 ? 15.987 -1.373 -65.018 1.00 57.25 170 GLU A CA 1
ATOM 1394 C C . GLU A 1 170 ? 16.482 -0.748 -66.335 1.00 57.25 170 GLU A C 1
ATOM 1396 O O . GLU A 1 170 ? 15.869 0.211 -66.832 1.00 57.25 170 GLU A O 1
ATOM 1401 N N . PRO A 1 171 ? 17.592 -1.244 -66.916 1.00 59.78 171 PRO A N 1
ATOM 1402 C CA . PRO A 1 171 ? 18.095 -0.700 -68.164 1.00 59.78 171 PRO A CA 1
ATOM 1403 C C . PRO A 1 171 ? 16.998 -0.834 -69.230 1.00 59.78 171 PRO A C 1
ATOM 1405 O O . PRO A 1 171 ? 16.388 -1.901 -69.344 1.00 59.78 171 PRO A O 1
ATOM 1408 N N . PRO A 1 172 ? 16.718 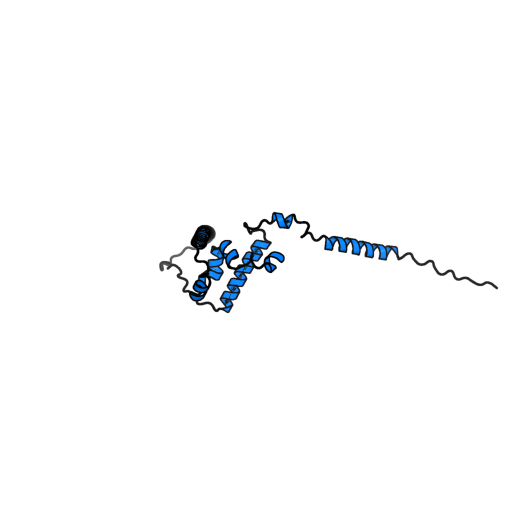0.219 -70.022 1.00 54.12 172 PRO A N 1
ATOM 1409 C CA . PRO A 1 172 ? 15.660 0.157 -71.018 1.00 54.12 172 PRO A CA 1
ATOM 1410 C C . PRO A 1 172 ? 15.940 -1.006 -71.972 1.00 54.12 172 PRO A C 1
ATOM 1412 O O . PRO A 1 172 ? 17.035 -1.094 -72.532 1.00 54.12 172 PRO A O 1
ATOM 1415 N N . CYS A 1 173 ? 14.953 -1.895 -72.139 1.00 44.56 173 CYS A N 1
ATOM 1416 C CA . CYS A 1 173 ? 14.985 -2.983 -73.113 1.00 44.56 173 CYS A CA 1
ATOM 1417 C C . CYS A 1 173 ? 15.438 -2.426 -74.466 1.00 44.56 173 CYS A C 1
ATOM 1419 O O . CYS A 1 173 ? 14.714 -1.669 -75.112 1.00 44.56 173 CYS A O 1
ATOM 1421 N N . ALA A 1 174 ? 16.656 -2.773 -74.877 1.00 54.56 174 ALA A N 1
ATOM 1422 C CA . ALA A 1 174 ? 17.158 -2.407 -76.185 1.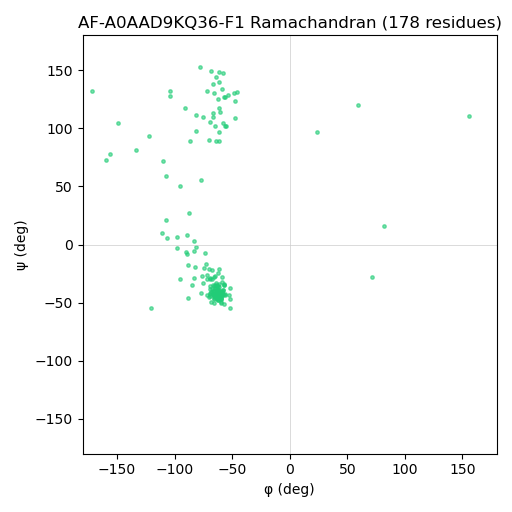00 54.56 174 ALA A CA 1
ATOM 1423 C C . ALA A 1 174 ? 16.332 -3.157 -77.236 1.00 54.56 174 ALA A C 1
ATOM 1425 O O . ALA A 1 174 ? 16.443 -4.377 -77.366 1.00 54.56 174 ALA A O 1
ATOM 1426 N N . ASP A 1 175 ? 15.509 -2.417 -77.980 1.00 51.81 175 ASP A N 1
ATOM 1427 C CA . ASP A 1 175 ? 14.893 -2.882 -79.218 1.00 51.81 175 ASP A CA 1
ATOM 1428 C C . ASP A 1 175 ? 16.003 -3.344 -80.170 1.00 51.81 175 ASP A C 1
ATOM 1430 O O . ASP A 1 175 ? 16.698 -2.544 -80.805 1.00 51.81 175 ASP A O 1
ATOM 1434 N N . VAL A 1 176 ? 16.186 -4.661 -80.269 1.00 54.34 176 VAL A N 1
ATOM 1435 C CA . VAL A 1 176 ? 16.992 -5.280 -81.320 1.00 54.34 176 VAL A CA 1
ATOM 1436 C C . VAL A 1 176 ? 16.209 -5.120 -82.619 1.00 54.34 176 VAL A C 1
ATOM 1438 O O . VAL A 1 176 ? 15.391 -5.963 -82.987 1.00 54.34 176 VAL A O 1
ATOM 1441 N N . GLN A 1 177 ? 16.446 -4.011 -83.321 1.00 50.66 177 GLN A N 1
ATOM 1442 C CA . GLN A 1 177 ? 16.020 -3.867 -84.707 1.00 50.66 177 GLN A CA 1
ATOM 1443 C C . GLN A 1 177 ? 16.782 -4.888 -85.555 1.00 50.66 177 GLN A C 1
ATOM 1445 O O . GLN A 1 177 ? 17.953 -4.700 -85.885 1.00 50.66 177 GLN A O 1
ATOM 1450 N N . MET A 1 178 ? 16.099 -5.979 -85.904 1.00 52.91 178 MET A N 1
ATOM 1451 C CA . MET A 1 178 ? 16.475 -6.817 -87.036 1.00 52.91 178 MET A CA 1
ATOM 1452 C C . MET A 1 178 ? 16.414 -5.943 -88.294 1.00 52.91 178 MET A C 1
ATOM 1454 O O . MET A 1 178 ? 15.343 -5.459 -88.658 1.00 52.91 178 MET A O 1
ATOM 1458 N N . GLN A 1 179 ? 17.561 -5.705 -88.925 1.00 49.09 179 GLN A N 1
ATOM 1459 C CA . GLN A 1 179 ? 17.624 -5.220 -90.302 1.00 49.09 179 GLN A CA 1
ATOM 1460 C C . GLN A 1 179 ? 18.026 -6.394 -91.198 1.00 49.09 179 GLN A C 1
ATOM 1462 O O . GLN A 1 179 ? 18.985 -7.101 -90.884 1.00 49.09 179 GLN A O 1
ATOM 1467 N N . ASP A 1 180 ? 17.203 -6.583 -92.235 1.00 52.25 180 ASP A N 1
ATOM 1468 C CA . ASP A 1 180 ? 17.262 -7.563 -93.334 1.00 52.25 180 ASP A CA 1
ATOM 1469 C C . ASP A 1 180 ? 18.651 -7.758 -93.969 1.00 52.25 180 ASP A C 1
ATOM 1471 O O . ASP A 1 180 ? 19.346 -6.745 -94.228 1.00 52.25 180 ASP A O 1
#

Foldseek 3Di:
DVVVVVVVPCLPLVNLCLQQVQLCCVLAVLQDDPVNVVVPDDPPPPDPVVVVVVVVSVVSSVVNNVVVVVVVVVVVVVVVPPDDPDDDDDDDDDDDPPPPDSPNDDPVSSVVSSVVSSVVVVVCVVVVNRPVDDCVCVVVDPVNPVVVVVVVVVVVVVVVVVVVVVPPPDDPPPPPPDDD

Mean predicted aligned error: 13.56 Å

InterPro domains:
  IPR018613 Ccdc97-like [PTHR31840] (1-167)
  IPR040233 CCD97-like, C-terminal [PF09747] (1-162)

pLDDT: mean 79.38, std 17.04, range [37.91, 96.19]

Organism: Ridgeia piscesae (NCBI:txid27915)

Solvent-accessible surface area (backbone atoms only — not comparable to full-atom values): 11296 Å² total; per-residue (Å²): 108,69,72,47,61,74,62,47,62,73,76,26,70,70,52,46,33,64,74,39,38,49,62,35,38,75,52,41,55,74,75,58,49,72,68,57,60,61,64,69,56,74,81,83,64,76,44,71,67,50,51,50,51,52,49,54,50,52,52,51,35,52,54,50,25,53,54,52,48,56,52,54,54,53,54,50,61,69,63,64,76,80,75,83,94,71,90,78,93,77,95,76,78,85,83,68,80,85,74,77,71,81,72,84,69,52,73,68,55,51,49,51,31,46,50,50,51,53,50,52,54,50,49,38,50,75,73,68,67,45,86,91,55,71,59,66,67,56,78,71,31,72,87,75,47,69,59,69,57,53,53,49,56,54,49,52,51,51,54,59,50,50,64,61,68,69,65,66,78,74,77,77,82,77,81,80,77,84,76,135